Protein AF-A0A957VPH2-F1 (afdb_monomer_lite)

Secondary structure (DSSP, 8-state):
-GGGGTTS-GGGHHHHHHHHHHHHHHHHHHHHHHHHHHHHH--TTHHHHHHHHHHHHHHHHHHHHHTT-------------S-HHHHHHHHTT-HHHHHHHHHHHHHHHHHHHHHHHHHHHHHHTS---HHHHHHHHHHHHHHHHHHHHHHHHHHHHH-HHHHHHHHHHHHHHHHHHHHTSPSSSTTHHHHHHHHHHHH-

Foldseek 3Di:
DVFVPVPDDPLCPLVVQLVVLLVVLVVVLVLLVVLCVLVVPDDPCVSVVVSVVVVVVVVVVVVVVVVPDPTDPPPPDPPPVDDPVVVVVVLVVDPVSVVVVVVVVVLCVVCVVCVVCVLVCCCPWQVDDNVLSSVLLVLLSQLSNVVSVVRSVCCSPVNNVVSVVVLSVLSVCLVVQLVPQHHPDPRNSVSSSPSSSSND

pLDDT: mean 81.7, std 8.68, range [50.5, 93.12]

Radius of gyration: 21.11 Å; chains: 1; bounding box: 54×36×58 Å

Structure (mmCIF, N/CA/C/O backbone):
data_AF-A0A957VPH2-F1
#
_entry.id   AF-A0A957VPH2-F1
#
loop_
_atom_site.group_PDB
_atom_site.id
_atom_site.type_symbol
_atom_site.label_atom_id
_atom_site.label_alt_id
_atom_site.label_comp_id
_atom_site.label_asym_id
_atom_site.label_entity_id
_atom_site.label_seq_id
_atom_site.pdbx_PDB_ins_code
_atom_site.Cartn_x
_atom_site.Cartn_y
_atom_site.Cartn_z
_atom_site.occupancy
_atom_site.B_iso_or_equiv
_atom_site.auth_seq_id
_atom_site.auth_comp_id
_atom_site.auth_asym_id
_atom_site.auth_atom_id
_atom_site.pdbx_PDB_model_num
ATOM 1 N N . MET A 1 1 ? 6.254 -6.040 -14.390 1.00 51.38 1 MET A N 1
ATOM 2 C CA . MET A 1 1 ? 6.297 -7.021 -15.497 1.00 51.38 1 MET A CA 1
ATOM 3 C C . MET A 1 1 ? 7.333 -6.585 -16.519 1.00 51.38 1 MET A C 1
ATOM 5 O O . MET A 1 1 ? 7.296 -5.419 -16.894 1.00 51.38 1 MET A O 1
ATOM 9 N N . PRO A 1 2 ? 8.253 -7.466 -16.934 1.00 59.91 2 PRO A N 1
ATOM 10 C CA . PRO A 1 2 ? 9.357 -7.117 -17.831 1.00 59.91 2 PRO A CA 1
ATOM 11 C C . PRO A 1 2 ? 8.900 -6.705 -19.242 1.00 59.91 2 PRO A C 1
ATOM 13 O O . PRO A 1 2 ? 9.443 -5.750 -19.783 1.00 59.91 2 PRO A O 1
ATOM 16 N N . TRP A 1 3 ? 7.831 -7.297 -19.784 1.00 66.81 3 TRP A N 1
ATOM 17 C CA . TRP A 1 3 ? 7.282 -6.923 -21.100 1.00 66.81 3 TRP A CA 1
ATOM 18 C C . TRP A 1 3 ? 6.621 -5.535 -21.139 1.00 66.81 3 TRP A C 1
ATOM 20 O O . TRP A 1 3 ? 6.483 -4.955 -22.209 1.00 66.81 3 TRP A O 1
ATOM 30 N N . ARG A 1 4 ? 6.277 -4.936 -19.980 1.00 67.00 4 ARG A N 1
ATOM 31 C CA . ARG A 1 4 ? 5.794 -3.535 -19.913 1.00 67.00 4 ARG A CA 1
ATOM 32 C C . ARG A 1 4 ? 6.795 -2.550 -20.516 1.00 67.00 4 ARG A C 1
ATOM 34 O O . ARG A 1 4 ? 6.426 -1.456 -20.925 1.00 67.00 4 ARG A O 1
ATOM 41 N N . GLN A 1 5 ? 8.067 -2.934 -20.559 1.00 66.56 5 GLN A N 1
ATOM 42 C CA . GLN A 1 5 ? 9.139 -2.123 -21.111 1.00 66.56 5 GLN A CA 1
ATOM 43 C C . GLN A 1 5 ? 9.095 -2.005 -22.638 1.00 66.56 5 GLN A C 1
ATOM 45 O O . GLN A 1 5 ? 9.697 -1.074 -23.167 1.00 66.56 5 GLN A O 1
ATOM 50 N N . GLU A 1 6 ? 8.394 -2.911 -23.326 1.00 70.00 6 GLU A N 1
ATOM 51 C CA . GLU A 1 6 ? 8.329 -2.962 -24.792 1.00 70.00 6 GLU A CA 1
ATOM 52 C C . GLU A 1 6 ? 7.404 -1.891 -25.380 1.00 70.00 6 GLU A C 1
ATOM 54 O O . GLU A 1 6 ? 7.644 -1.429 -26.490 1.00 70.00 6 GLU A O 1
ATOM 59 N N . TYR A 1 7 ? 6.386 -1.459 -24.629 1.00 70.88 7 TYR A N 1
ATOM 60 C CA . TYR A 1 7 ? 5.374 -0.505 -25.099 1.00 70.88 7 TYR A CA 1
ATOM 61 C C . TYR A 1 7 ? 5.263 0.771 -24.252 1.00 70.88 7 TYR A C 1
ATOM 63 O O . TYR A 1 7 ? 4.561 1.699 -24.647 1.00 70.88 7 TYR A O 1
ATOM 71 N N . ILE A 1 8 ? 5.954 0.860 -23.105 1.00 71.94 8 ILE A N 1
ATOM 72 C CA . ILE A 1 8 ? 5.963 2.061 -22.253 1.00 71.94 8 ILE A CA 1
ATOM 73 C C . ILE A 1 8 ? 7.315 2.789 -22.374 1.00 71.94 8 ILE A C 1
ATOM 75 O O . ILE A 1 8 ? 8.331 2.286 -21.867 1.00 71.94 8 ILE A O 1
ATOM 79 N N . PRO A 1 9 ? 7.336 3.995 -22.977 1.00 74.44 9 PRO A N 1
ATOM 80 C CA . PRO A 1 9 ? 8.526 4.835 -23.084 1.00 74.44 9 PRO A CA 1
ATOM 81 C C . PRO A 1 9 ? 9.183 5.121 -21.726 1.00 74.44 9 PRO A C 1
ATOM 83 O O . PRO A 1 9 ? 8.497 5.392 -20.739 1.00 74.44 9 PRO A O 1
ATOM 86 N N . ASN A 1 10 ? 10.522 5.101 -21.677 1.00 71.62 10 ASN A N 1
ATOM 87 C CA . ASN A 1 10 ? 11.310 5.270 -20.442 1.00 71.62 10 ASN A CA 1
ATOM 88 C C . ASN A 1 10 ? 10.965 6.546 -19.656 1.00 71.62 10 ASN A C 1
ATOM 90 O O . ASN A 1 10 ? 10.977 6.527 -18.430 1.00 71.62 10 ASN A O 1
ATOM 94 N N . ASN A 1 11 ? 10.627 7.628 -20.356 1.00 74.19 11 ASN A N 1
ATOM 95 C CA . ASN A 1 11 ? 10.337 8.950 -19.796 1.00 74.19 11 ASN A CA 1
ATOM 96 C C . ASN A 1 11 ? 8.956 9.078 -19.125 1.00 74.19 11 ASN A C 1
ATOM 98 O O . ASN A 1 11 ? 8.692 10.100 -18.497 1.00 74.19 11 ASN A O 1
ATOM 102 N N . ILE A 1 12 ? 8.066 8.090 -19.272 1.00 76.69 12 ILE A N 1
ATOM 103 C CA . ILE A 1 12 ? 6.732 8.106 -18.647 1.00 76.69 12 ILE A CA 1
ATOM 104 C C . ILE A 1 12 ? 6.485 6.905 -17.732 1.00 76.69 12 ILE A C 1
ATOM 106 O O . ILE A 1 12 ? 5.363 6.719 -17.260 1.00 76.69 12 ILE A O 1
ATOM 110 N N . ARG A 1 13 ? 7.506 6.076 -17.473 1.00 74.00 13 ARG A N 1
ATOM 111 C CA . ARG A 1 13 ? 7.362 4.865 -16.649 1.00 74.00 13 ARG A CA 1
ATOM 112 C C . ARG A 1 13 ? 6.936 5.186 -15.218 1.00 74.00 13 ARG A C 1
ATOM 114 O O . ARG A 1 13 ? 6.085 4.467 -14.699 1.00 74.00 13 ARG A O 1
ATOM 121 N N . GLY A 1 14 ? 7.452 6.260 -14.612 1.00 71.38 14 GLY A N 1
ATOM 122 C CA . GLY A 1 14 ? 7.025 6.700 -13.282 1.00 71.38 14 GLY A CA 1
ATOM 123 C C . GLY A 1 14 ? 5.564 7.139 -13.275 1.00 71.38 14 GLY A C 1
ATOM 124 O O . GLY A 1 14 ? 4.778 6.599 -12.499 1.00 71.38 14 GLY A O 1
ATOM 125 N N . LYS A 1 15 ? 5.147 8.012 -14.206 1.00 76.50 15 LYS A N 1
ATOM 126 C CA . LYS A 1 15 ? 3.725 8.402 -14.356 1.00 76.50 15 LYS A CA 1
ATOM 127 C C . LYS A 1 15 ? 2.798 7.220 -14.614 1.00 76.50 15 LYS A C 1
ATOM 129 O O . LYS A 1 15 ? 1.712 7.171 -14.044 1.00 76.50 15 LYS A O 1
ATOM 134 N N . TYR A 1 16 ? 3.189 6.288 -15.482 1.00 79.75 16 TYR A N 1
ATOM 135 C CA . TYR A 1 16 ? 2.389 5.096 -15.756 1.00 79.75 16 TYR A CA 1
ATOM 136 C C . TYR A 1 16 ? 2.264 4.237 -14.499 1.00 79.75 16 TYR A C 1
ATOM 138 O O . TYR A 1 16 ? 1.156 3.861 -14.138 1.00 79.75 16 TYR A O 1
ATOM 146 N N . SER A 1 17 ? 3.376 3.976 -13.805 1.00 75.44 17 SER A N 1
ATOM 147 C CA . SER A 1 17 ? 3.362 3.211 -12.557 1.00 75.44 17 SER A CA 1
ATOM 148 C C . SER A 1 17 ? 2.520 3.895 -11.481 1.00 75.44 17 SER A C 1
ATOM 150 O O . SER A 1 17 ? 1.825 3.209 -10.747 1.00 75.44 17 SER A O 1
ATOM 152 N N . ALA A 1 18 ? 2.534 5.228 -11.407 1.00 76.88 18 ALA A N 1
ATOM 153 C CA . ALA A 1 18 ? 1.689 5.983 -10.489 1.00 76.88 18 ALA A CA 1
ATOM 154 C C . ALA A 1 18 ? 0.200 5.850 -10.832 1.00 76.88 18 ALA A C 1
ATOM 156 O O . ALA A 1 18 ? -0.600 5.601 -9.939 1.00 76.88 18 ALA A O 1
ATOM 157 N N . LYS A 1 19 ? -0.182 5.950 -12.114 1.00 80.94 19 LYS A N 1
ATOM 158 C CA . LYS A 1 19 ? -1.573 5.735 -12.555 1.00 80.94 19 LYS A CA 1
ATOM 159 C C . LYS A 1 19 ? -2.046 4.302 -12.296 1.00 80.94 19 LYS A C 1
ATOM 161 O O . LYS A 1 19 ? -3.150 4.117 -11.800 1.00 80.94 19 LYS A O 1
ATOM 166 N N . ASP A 1 20 ? -1.207 3.317 -12.608 1.00 80.50 20 ASP A N 1
ATOM 167 C CA . ASP A 1 20 ? -1.444 1.887 -12.358 1.00 80.50 20 ASP A CA 1
ATOM 168 C C . ASP A 1 20 ? -1.687 1.634 -10.861 1.00 80.50 20 ASP A C 1
ATOM 170 O O . ASP A 1 20 ? -2.706 1.056 -10.475 1.00 80.50 20 ASP A O 1
ATOM 174 N N . SER A 1 21 ? -0.813 2.173 -10.002 1.00 76.25 21 SER A N 1
ATOM 175 C CA . SER A 1 21 ? -0.989 2.133 -8.548 1.00 76.25 21 SER A CA 1
ATOM 176 C C . SER A 1 21 ? -2.267 2.842 -8.103 1.00 76.25 21 SER A C 1
ATOM 178 O O . SER A 1 21 ? -3.017 2.275 -7.323 1.00 76.25 21 SER A O 1
ATOM 180 N N . MET A 1 22 ? -2.567 4.034 -8.624 1.00 80.12 22 MET A N 1
ATOM 181 C CA . MET A 1 22 ? -3.755 4.808 -8.248 1.00 80.12 22 MET A CA 1
ATOM 182 C C . MET A 1 22 ? -5.053 4.054 -8.568 1.00 80.12 22 MET A C 1
ATOM 184 O O . MET A 1 22 ? -5.934 3.955 -7.717 1.00 80.12 22 MET A O 1
ATOM 188 N N . ILE A 1 23 ? -5.156 3.470 -9.767 1.00 84.00 23 ILE A N 1
ATOM 189 C CA . ILE A 1 23 ? -6.304 2.647 -10.174 1.00 84.00 23 ILE A CA 1
ATOM 190 C C . ILE A 1 23 ? -6.421 1.420 -9.266 1.00 84.00 23 ILE A C 1
ATOM 192 O O . ILE A 1 23 ? -7.512 1.120 -8.783 1.00 84.00 23 ILE A O 1
ATOM 196 N N . THR A 1 24 ? -5.302 0.745 -8.991 1.00 82.94 24 THR A N 1
ATOM 197 C CA . THR A 1 24 ? -5.267 -0.432 -8.111 1.00 82.94 24 THR A CA 1
ATOM 198 C C . THR A 1 24 ? -5.700 -0.082 -6.687 1.00 82.94 24 THR A C 1
ATOM 200 O O . THR A 1 24 ? -6.484 -0.813 -6.090 1.00 82.94 24 THR A O 1
ATOM 203 N N . THR A 1 25 ? -5.253 1.057 -6.155 1.00 77.94 25 THR A N 1
ATOM 204 C CA . THR A 1 25 ? -5.635 1.551 -4.828 1.00 77.94 25 THR A CA 1
ATOM 205 C C . THR A 1 25 ? -7.120 1.896 -4.763 1.00 77.94 25 THR A C 1
ATOM 207 O O . THR A 1 25 ? -7.784 1.494 -3.812 1.00 77.94 25 THR A O 1
ATOM 210 N N . ILE A 1 26 ? -7.672 2.589 -5.767 1.00 82.94 26 ILE A N 1
ATOM 211 C CA . ILE A 1 26 ? -9.108 2.922 -5.821 1.00 82.94 26 ILE A CA 1
ATOM 212 C C . ILE A 1 26 ? -9.953 1.648 -5.912 1.00 82.94 26 ILE A C 1
ATOM 214 O O . ILE A 1 26 ? -10.926 1.494 -5.173 1.00 82.94 26 ILE A O 1
ATOM 218 N N . ALA A 1 27 ? -9.568 0.714 -6.784 1.00 85.25 27 ALA A N 1
ATOM 219 C CA . ALA A 1 27 ? -10.240 -0.573 -6.911 1.00 85.25 27 ALA A CA 1
ATOM 220 C C . ALA A 1 27 ? -10.167 -1.373 -5.601 1.00 85.25 27 ALA A C 1
ATOM 222 O O . ALA A 1 27 ? -11.177 -1.912 -5.153 1.00 85.25 27 ALA A O 1
ATOM 223 N N . GLY A 1 28 ? -8.999 -1.394 -4.952 1.00 81.94 28 GLY A N 1
ATOM 224 C CA . GLY A 1 28 ? -8.794 -2.017 -3.646 1.00 81.94 28 GLY A CA 1
ATOM 225 C C . GLY A 1 28 ? -9.665 -1.389 -2.559 1.00 81.94 28 GLY A C 1
ATOM 226 O O . GLY A 1 28 ? -10.319 -2.109 -1.813 1.00 81.94 28 GLY A O 1
ATOM 227 N N . PHE A 1 29 ? -9.752 -0.060 -2.513 1.00 80.31 29 PHE A N 1
ATOM 228 C CA . PHE A 1 29 ? -10.625 0.663 -1.587 1.00 80.31 29 PHE A CA 1
ATOM 229 C C . PHE A 1 29 ? -12.095 0.277 -1.776 1.00 80.31 29 PHE A C 1
ATOM 231 O O . PHE A 1 29 ? -12.767 -0.090 -0.812 1.00 80.31 29 PHE A O 1
ATOM 238 N N . GLY A 1 30 ? -12.576 0.274 -3.023 1.00 83.25 30 GLY A N 1
ATOM 239 C CA . GLY A 1 30 ? -13.928 -0.179 -3.350 1.00 83.25 30 GLY A CA 1
ATOM 240 C C . GLY A 1 30 ? -14.168 -1.636 -2.946 1.00 83.25 30 GLY A C 1
ATOM 241 O O . GLY A 1 30 ? -15.202 -1.950 -2.358 1.00 83.25 30 GLY A O 1
ATOM 242 N N . ALA A 1 31 ? -13.195 -2.517 -3.188 1.00 84.94 31 ALA A N 1
ATOM 243 C CA . ALA A 1 31 ? -13.281 -3.927 -2.823 1.00 84.94 31 ALA A CA 1
ATOM 244 C C . ALA A 1 31 ? -13.361 -4.139 -1.303 1.00 84.94 31 ALA A C 1
ATOM 246 O O . ALA A 1 31 ? -14.184 -4.933 -0.850 1.00 84.94 31 ALA A O 1
ATOM 247 N N . VAL A 1 32 ? -12.562 -3.418 -0.508 1.00 80.69 32 VAL A N 1
ATOM 248 C CA . VAL A 1 32 ? -12.607 -3.511 0.963 1.00 80.69 32 VAL A CA 1
ATOM 249 C C . VAL A 1 32 ? -13.906 -2.914 1.514 1.00 80.69 32 VAL A C 1
ATOM 251 O O . VAL A 1 32 ? -14.502 -3.462 2.437 1.00 80.69 32 VAL A O 1
ATOM 254 N N . MET A 1 33 ? -14.400 -1.818 0.936 1.00 81.88 33 MET A N 1
ATOM 255 C CA . MET A 1 33 ? -15.683 -1.243 1.345 1.00 81.88 33 MET A CA 1
ATOM 256 C C . MET A 1 33 ? -16.843 -2.213 1.071 1.00 81.88 33 MET A C 1
ATOM 258 O O . MET A 1 33 ? -17.684 -2.442 1.942 1.00 81.88 33 MET A O 1
ATOM 262 N N . LEU A 1 34 ? -16.859 -2.833 -0.112 1.00 83.19 34 LEU A N 1
ATOM 263 C CA . LEU A 1 34 ? -17.837 -3.860 -0.467 1.00 83.19 34 LEU A CA 1
ATOM 264 C C . LEU A 1 34 ? -17.719 -5.092 0.433 1.00 83.19 34 LEU A C 1
ATOM 266 O O . LEU A 1 34 ? -18.742 -5.598 0.891 1.00 83.19 34 LEU A O 1
ATOM 270 N N . SER A 1 35 ? -16.501 -5.553 0.733 1.00 80.38 35 SER A N 1
ATOM 271 C CA . SER A 1 35 ? -16.305 -6.705 1.616 1.00 80.38 35 SER A CA 1
ATOM 272 C C . SER A 1 35 ? -16.828 -6.436 3.024 1.00 80.38 35 SER A C 1
ATOM 274 O O . SER A 1 35 ? -17.508 -7.295 3.581 1.00 80.38 35 SER A O 1
ATOM 276 N N . GLY A 1 36 ? -16.624 -5.227 3.555 1.00 78.38 36 GLY A N 1
ATOM 277 C CA . GLY A 1 36 ? -17.185 -4.804 4.838 1.00 78.38 36 GLY A CA 1
ATOM 278 C C . GLY A 1 36 ? -18.716 -4.862 4.869 1.00 78.38 36 GLY A C 1
ATOM 279 O O . GLY A 1 36 ? -19.291 -5.401 5.813 1.00 78.38 36 GLY A O 1
ATOM 280 N N . VAL A 1 37 ? -19.392 -4.377 3.821 1.00 81.44 37 VAL A N 1
ATOM 281 C CA . VAL A 1 37 ? -20.866 -4.420 3.726 1.00 81.44 37 VAL A CA 1
ATOM 282 C C . VAL A 1 37 ? -21.384 -5.852 3.577 1.00 81.44 37 VAL A C 1
ATOM 284 O O . VAL A 1 37 ? -22.379 -6.214 4.207 1.00 81.44 37 VAL A O 1
ATOM 287 N N . VAL A 1 38 ? -20.725 -6.671 2.753 1.00 81.94 38 VAL A N 1
ATOM 288 C CA . VAL A 1 38 ? -21.114 -8.068 2.508 1.00 81.94 38 VAL A CA 1
ATOM 289 C C . VAL A 1 38 ? -20.939 -8.909 3.770 1.00 81.94 38 VAL A C 1
ATOM 291 O O . VAL A 1 38 ? -21.862 -9.626 4.149 1.00 81.94 38 VAL A O 1
ATOM 294 N N . ILE A 1 39 ? -19.802 -8.784 4.458 1.00 82.75 39 ILE A N 1
ATOM 295 C CA . ILE A 1 39 ? -19.540 -9.494 5.718 1.00 82.75 39 ILE A CA 1
ATOM 296 C C . ILE A 1 39 ? -20.486 -9.002 6.815 1.00 82.75 39 ILE A C 1
ATOM 298 O O . ILE A 1 39 ? -21.039 -9.819 7.540 1.00 82.75 39 ILE A O 1
ATOM 302 N N . GLY A 1 40 ? -20.739 -7.693 6.905 1.00 77.38 40 GLY A N 1
ATOM 303 C CA . GLY A 1 40 ? -21.627 -7.126 7.923 1.00 77.38 40 GLY A CA 1
ATOM 304 C C . GLY A 1 40 ? -23.095 -7.554 7.801 1.00 77.38 40 GLY A C 1
ATOM 305 O O . GLY A 1 40 ? -23.826 -7.505 8.786 1.00 77.38 40 GLY A O 1
ATOM 306 N N . ARG A 1 41 ? -23.542 -7.978 6.611 1.00 79.19 41 ARG A N 1
ATOM 307 C CA . ARG A 1 41 ? -24.910 -8.477 6.370 1.00 79.19 41 ARG A CA 1
ATOM 308 C C . ARG A 1 41 ? -25.014 -10.001 6.349 1.00 79.19 41 ARG A C 1
ATOM 310 O O . ARG A 1 41 ? -26.125 -10.525 6.401 1.00 79.19 41 ARG A O 1
ATOM 317 N N . ALA A 1 42 ? -23.896 -10.710 6.232 1.00 76.94 42 ALA A N 1
ATOM 318 C CA . ALA A 1 42 ? -23.877 -12.160 6.121 1.00 76.94 42 ALA A CA 1
ATOM 319 C C . ALA A 1 42 ? -23.706 -12.822 7.492 1.00 76.94 42 ALA A C 1
ATOM 321 O O . ALA A 1 42 ? -22.860 -12.430 8.290 1.00 76.94 42 ALA A O 1
ATOM 322 N N . VAL A 1 43 ? -24.478 -13.878 7.748 1.00 70.12 43 VAL A N 1
ATOM 323 C CA . VAL A 1 43 ? -24.315 -14.711 8.944 1.00 70.12 43 VAL A CA 1
ATOM 324 C C . VAL A 1 43 ? -23.435 -15.911 8.593 1.00 70.12 43 VAL A C 1
ATOM 326 O O . VAL A 1 43 ? -23.766 -16.694 7.702 1.00 70.12 43 VAL A O 1
ATOM 329 N N . GLY A 1 44 ? -22.310 -16.064 9.293 1.00 76.19 44 GLY A N 1
ATOM 330 C CA . GLY A 1 44 ? -21.405 -17.208 9.142 1.00 76.19 44 GLY A CA 1
ATOM 331 C C . GLY A 1 44 ? -20.530 -17.175 7.880 1.00 76.19 44 GLY A C 1
ATOM 332 O O . GLY A 1 44 ? -20.166 -16.119 7.365 1.00 76.19 44 GLY A O 1
ATOM 333 N N . ILE A 1 45 ? -20.148 -18.357 7.384 1.00 84.06 45 ILE A N 1
ATOM 334 C CA . ILE A 1 45 ? -19.131 -18.520 6.326 1.00 84.06 45 ILE A CA 1
ATOM 335 C C . ILE A 1 45 ? -19.581 -18.036 4.937 1.00 84.06 45 ILE A C 1
ATOM 337 O O . ILE A 1 45 ? -18.750 -17.755 4.073 1.00 84.06 45 ILE A O 1
ATOM 341 N N . THR A 1 46 ? -20.889 -17.902 4.715 1.00 83.88 46 THR A N 1
ATOM 342 C CA . THR A 1 46 ? -21.483 -17.584 3.408 1.00 83.88 46 THR A CA 1
ATOM 343 C C . THR A 1 46 ? -21.006 -16.239 2.857 1.00 83.88 46 THR A C 1
ATOM 345 O O . THR A 1 46 ? -20.762 -16.120 1.656 1.00 83.88 46 THR A O 1
ATOM 348 N N . GLY A 1 47 ? -20.791 -15.244 3.728 1.00 81.75 47 GLY A N 1
ATOM 349 C CA . GLY A 1 47 ? -20.237 -13.943 3.338 1.00 81.75 47 GLY A CA 1
ATOM 350 C C . GLY A 1 47 ? -18.840 -14.078 2.734 1.00 81.75 47 GLY A C 1
ATOM 351 O O . GLY A 1 47 ? -18.592 -13.609 1.626 1.00 81.75 47 GLY A O 1
ATOM 352 N N . TYR A 1 48 ? -17.955 -14.818 3.402 1.00 81.06 48 TYR A N 1
ATOM 353 C CA . TYR A 1 48 ? -16.606 -15.092 2.902 1.00 81.06 48 TYR A CA 1
ATOM 354 C C . TYR A 1 48 ? -16.627 -15.871 1.583 1.00 81.06 48 TYR A C 1
ATOM 356 O O . TYR A 1 48 ? -15.923 -15.510 0.644 1.00 81.06 48 TYR A O 1
ATOM 364 N N . LEU A 1 49 ? -17.477 -16.896 1.480 1.00 89.06 49 LEU A N 1
ATOM 365 C CA . LEU A 1 49 ? -17.600 -17.731 0.281 1.00 89.06 49 LEU A CA 1
ATOM 366 C C . LEU A 1 49 ? -18.059 -16.911 -0.936 1.00 89.06 49 LEU A C 1
ATOM 368 O O . LEU A 1 49 ? -17.501 -17.046 -2.025 1.00 89.06 49 LEU A O 1
ATOM 372 N N . SER A 1 50 ? -19.008 -15.992 -0.737 1.00 85.69 50 SER A N 1
ATOM 373 C CA . SER A 1 50 ? -19.458 -15.071 -1.786 1.00 85.69 50 SER A CA 1
ATOM 374 C C . SER A 1 50 ? -18.353 -14.112 -2.246 1.00 85.69 50 SER A C 1
ATOM 376 O O . SER A 1 50 ? -18.175 -13.918 -3.447 1.00 85.69 50 SER A O 1
ATOM 378 N N . LEU A 1 51 ? -17.542 -13.585 -1.321 1.00 87.06 51 LEU A N 1
ATOM 379 C CA . LEU A 1 51 ? -16.398 -12.734 -1.657 1.00 87.06 51 LEU A CA 1
ATOM 380 C C . LEU A 1 51 ? -15.333 -13.488 -2.455 1.00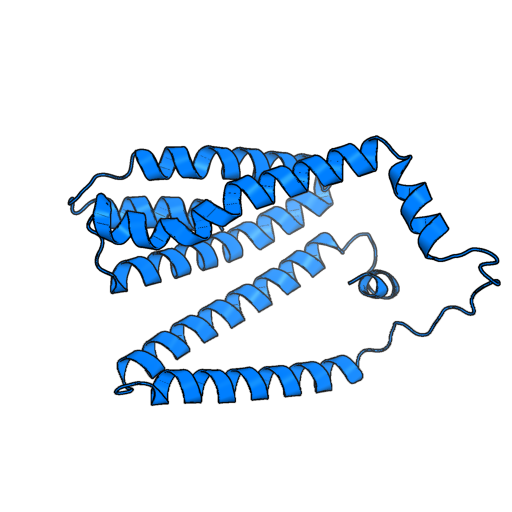 87.06 51 LEU A C 1
ATOM 382 O O . LEU A 1 51 ? -14.802 -12.939 -3.420 1.00 87.06 51 LEU A O 1
ATOM 386 N N . PHE A 1 52 ? -15.058 -14.748 -2.109 1.00 88.19 52 PHE A N 1
ATOM 387 C CA . PHE A 1 52 ? -14.142 -15.591 -2.879 1.00 88.19 52 PHE A CA 1
ATOM 388 C C . PHE A 1 52 ? -14.656 -15.867 -4.295 1.00 88.19 52 PHE A C 1
ATOM 390 O O . PHE A 1 52 ? -13.877 -15.779 -5.242 1.00 88.19 52 PHE A O 1
ATOM 397 N N . LEU A 1 53 ? -15.953 -16.144 -4.468 1.00 91.31 53 LEU A N 1
ATOM 398 C CA . LEU A 1 53 ? -16.547 -16.358 -5.793 1.00 91.31 53 LEU A CA 1
ATOM 399 C C . LEU A 1 53 ? -16.500 -15.094 -6.661 1.00 91.31 53 LEU A C 1
ATOM 401 O O . LEU A 1 53 ? -16.122 -15.161 -7.834 1.00 91.31 53 LEU A O 1
ATOM 405 N N . ILE A 1 54 ? -16.839 -13.938 -6.085 1.00 89.31 54 ILE A N 1
ATOM 406 C CA . ILE A 1 54 ? -16.772 -12.647 -6.779 1.00 89.31 54 ILE A CA 1
ATOM 407 C C . ILE A 1 54 ? -15.319 -12.345 -7.159 1.00 89.31 54 ILE A C 1
ATOM 409 O O . ILE A 1 54 ? -15.031 -12.087 -8.326 1.00 89.31 54 ILE A O 1
ATOM 413 N N . GLY A 1 55 ? -14.391 -12.445 -6.203 1.00 88.56 55 GLY A N 1
ATOM 414 C CA . GLY A 1 55 ? -12.966 -12.212 -6.433 1.00 88.56 55 GLY A CA 1
ATOM 415 C C . GLY A 1 55 ? -12.380 -13.139 -7.499 1.00 88.56 55 GLY A C 1
ATOM 416 O O . GLY A 1 55 ? -11.679 -12.674 -8.396 1.00 88.56 55 GLY A O 1
ATOM 417 N N . GLY A 1 56 ? -12.723 -14.429 -7.463 1.00 91.56 56 GLY A N 1
ATOM 418 C CA . GLY A 1 56 ? -12.315 -15.404 -8.475 1.00 91.56 56 GLY A CA 1
ATOM 419 C C . GLY A 1 56 ? -12.842 -15.061 -9.869 1.00 91.56 56 GLY A C 1
ATOM 420 O O . GLY A 1 56 ? -12.088 -15.101 -10.839 1.00 91.56 56 GLY A O 1
ATOM 421 N N . SER A 1 57 ? -14.103 -14.635 -9.968 1.00 92.31 57 SER A N 1
ATOM 422 C CA . SER A 1 57 ? -14.714 -14.213 -11.236 1.00 92.31 57 SER A CA 1
ATOM 423 C C . SER A 1 57 ? -14.021 -12.979 -11.823 1.00 92.31 57 SER A C 1
ATOM 425 O O . SER A 1 57 ? -13.682 -12.962 -13.006 1.00 92.31 57 SER A O 1
ATOM 427 N N . PHE A 1 58 ? -13.735 -11.969 -10.995 1.00 91.44 58 PHE A N 1
ATOM 428 C CA . PHE A 1 58 ? -12.953 -10.798 -11.409 1.00 91.44 58 PHE A CA 1
ATOM 429 C C . PHE A 1 58 ? -11.520 -11.165 -11.808 1.00 91.44 58 PHE A C 1
ATOM 431 O O . PHE A 1 58 ? -10.997 -10.609 -12.772 1.00 91.44 58 PHE A O 1
ATOM 438 N N . GLY A 1 59 ? -10.900 -12.125 -11.119 1.00 88.62 59 GLY A N 1
ATOM 439 C CA . GLY A 1 59 ? -9.594 -12.665 -11.490 1.00 88.62 59 GLY A CA 1
ATOM 440 C C . GLY A 1 59 ? -9.598 -13.287 -12.888 1.00 88.62 59 GLY A C 1
ATOM 441 O O . GLY A 1 59 ? -8.738 -12.961 -13.704 1.00 88.62 59 GLY A O 1
ATOM 442 N N . LEU A 1 60 ? -10.599 -14.117 -13.199 1.00 93.12 60 LEU A N 1
ATOM 443 C CA . LEU A 1 60 ? -10.765 -14.730 -14.523 1.00 93.12 60 LEU A CA 1
ATOM 444 C C . LEU A 1 60 ? -11.027 -13.688 -15.617 1.00 93.12 60 LEU A C 1
ATOM 446 O O . LEU A 1 60 ? -10.416 -13.754 -16.684 1.00 93.12 60 LEU A O 1
ATOM 450 N N . LEU A 1 61 ? -11.874 -12.693 -15.342 1.00 92.31 61 LEU A N 1
ATOM 451 C CA . LEU A 1 61 ? -12.078 -11.558 -16.247 1.00 92.31 61 LEU A CA 1
ATOM 452 C C . LEU A 1 61 ? -10.771 -10.794 -16.488 1.00 92.31 61 LEU A C 1
ATOM 454 O O . LEU A 1 61 ? -10.463 -10.441 -17.624 1.00 92.31 61 LEU A O 1
ATOM 458 N N . GLY A 1 62 ? -9.970 -10.585 -15.442 1.00 87.69 62 GLY A N 1
ATOM 459 C CA . GLY A 1 62 ? -8.652 -9.966 -15.546 1.00 87.69 62 GLY A CA 1
ATOM 460 C C . GLY A 1 62 ? -7.713 -10.740 -16.471 1.00 87.69 62 GLY A C 1
ATOM 461 O O . GLY A 1 62 ? -7.072 -10.132 -17.326 1.00 87.69 62 GLY A O 1
ATOM 462 N N . VAL A 1 63 ? -7.677 -12.073 -16.360 1.00 88.25 63 VAL A N 1
ATOM 463 C CA . VAL A 1 63 ? -6.902 -12.946 -17.264 1.00 88.25 63 VAL A CA 1
ATOM 464 C C . VAL A 1 63 ? -7.370 -12.794 -18.710 1.00 88.25 63 VAL A C 1
ATOM 466 O O . VAL A 1 63 ? -6.538 -12.670 -19.609 1.00 88.25 63 VAL A O 1
ATOM 469 N N . TRP A 1 64 ? -8.684 -12.741 -18.935 1.00 90.75 64 TRP A N 1
ATOM 470 C CA . TRP A 1 64 ? -9.254 -12.536 -20.265 1.00 90.75 64 TRP A CA 1
ATOM 471 C C . TRP A 1 64 ? -8.865 -11.179 -20.865 1.00 90.75 64 TRP A C 1
ATOM 473 O O . TRP A 1 64 ? -8.429 -11.116 -22.010 1.00 90.75 64 TRP A O 1
ATOM 483 N N . PHE A 1 65 ? -8.925 -10.082 -20.108 1.00 87.19 65 PHE A N 1
ATOM 484 C CA . PHE A 1 65 ? -8.432 -8.790 -20.604 1.00 87.19 65 PHE A CA 1
ATOM 485 C C . PHE A 1 65 ? -6.927 -8.824 -20.890 1.00 87.19 65 PHE A C 1
ATOM 487 O O . PHE A 1 65 ? -6.471 -8.266 -21.888 1.00 87.19 65 PHE A O 1
ATOM 494 N N . TYR A 1 66 ? -6.151 -9.507 -20.045 1.00 81.81 66 TYR A N 1
ATOM 495 C CA . TYR A 1 66 ? -4.704 -9.598 -20.208 1.00 81.81 66 TYR A CA 1
ATOM 496 C C . TYR A 1 66 ? -4.296 -10.378 -21.462 1.00 81.81 66 TYR A C 1
ATOM 498 O O . TYR A 1 66 ? -3.290 -10.038 -22.082 1.00 81.81 66 TYR A O 1
ATOM 506 N N . SER A 1 67 ? -5.084 -11.376 -21.880 1.00 83.00 67 SER A N 1
ATOM 507 C CA . SER A 1 67 ? -4.805 -12.153 -23.095 1.00 83.00 67 SER A CA 1
ATOM 508 C C . SER A 1 67 ? -4.917 -11.336 -24.385 1.00 83.00 67 SER A C 1
ATOM 510 O O . SER A 1 67 ? -4.455 -11.788 -25.427 1.00 83.00 67 SER A O 1
ATOM 512 N N . HIS A 1 68 ? -5.518 -10.145 -24.330 1.00 82.88 68 HIS A N 1
ATOM 513 C CA . HIS A 1 68 ? -5.665 -9.245 -25.474 1.00 82.88 68 HIS A CA 1
ATOM 514 C C . HIS A 1 68 ? -4.559 -8.184 -25.557 1.00 82.88 68 HIS A C 1
ATOM 516 O O . HIS A 1 68 ? -4.543 -7.402 -26.507 1.00 82.88 68 HIS A O 1
ATOM 522 N N . ILE A 1 69 ? -3.640 -8.121 -24.584 1.00 78.69 69 ILE A N 1
ATOM 523 C CA . ILE A 1 69 ? -2.551 -7.138 -24.593 1.00 78.69 69 ILE A CA 1
ATOM 524 C C . ILE A 1 69 ? -1.486 -7.574 -25.615 1.00 78.69 69 ILE A C 1
ATOM 526 O O . ILE A 1 69 ? -0.876 -8.630 -25.438 1.00 78.69 69 ILE A O 1
ATOM 530 N N . PRO A 1 70 ? -1.206 -6.769 -26.657 1.00 66.19 70 PRO A N 1
ATOM 531 C CA . PRO A 1 70 ? -0.144 -7.070 -27.607 1.00 66.19 70 PRO A CA 1
ATOM 532 C C . PRO A 1 70 ? 1.229 -6.835 -26.954 1.00 66.19 70 PRO A C 1
ATOM 534 O O . PRO A 1 70 ? 1.545 -5.722 -26.536 1.00 66.19 70 PRO A O 1
ATOM 537 N N . GLY A 1 71 ? 2.054 -7.878 -26.852 1.00 63.03 71 GLY A N 1
ATOM 538 C CA . GLY A 1 71 ? 3.409 -7.797 -26.290 1.00 63.03 71 GLY A CA 1
ATOM 539 C C . GLY A 1 71 ? 3.903 -9.144 -25.760 1.00 63.03 71 GLY A C 1
ATOM 540 O O . GLY A 1 71 ? 3.108 -10.050 -25.530 1.00 63.03 71 GLY A O 1
ATOM 541 N N . GLY A 1 72 ? 5.218 -9.306 -25.588 1.00 60.41 72 GLY A N 1
ATOM 542 C CA . GLY A 1 72 ? 5.802 -10.581 -25.149 1.00 60.41 72 GLY A CA 1
ATOM 543 C C . GLY A 1 72 ? 5.967 -11.625 -26.258 1.00 60.41 72 GLY A C 1
ATOM 544 O O . GLY A 1 72 ? 6.304 -12.773 -25.963 1.00 60.41 72 GLY A O 1
ATOM 545 N N . ALA A 1 73 ? 5.779 -11.236 -27.527 1.00 61.44 73 ALA A N 1
ATOM 546 C CA . ALA A 1 73 ? 6.268 -12.037 -28.641 1.00 61.44 73 ALA A CA 1
ATOM 547 C C . ALA A 1 73 ? 7.775 -12.239 -28.422 1.00 61.44 73 ALA A C 1
ATOM 549 O O . ALA A 1 73 ? 8.488 -11.242 -28.257 1.00 61.44 73 ALA A O 1
ATOM 550 N N . PRO A 1 74 ? 8.275 -13.486 -28.374 1.00 55.91 74 PRO A N 1
ATOM 551 C CA . PRO A 1 74 ? 9.697 -13.718 -28.227 1.00 55.91 74 PRO A CA 1
ATOM 552 C C . PRO A 1 74 ? 10.390 -12.944 -29.342 1.00 55.91 74 PRO A C 1
ATOM 554 O O . PRO A 1 74 ? 10.191 -13.249 -30.519 1.00 55.91 74 PRO A O 1
ATOM 557 N N . ARG A 1 75 ? 11.195 -11.928 -28.999 1.00 58.03 75 ARG A N 1
ATOM 558 C CA . ARG A 1 75 ? 12.202 -11.459 -29.953 1.00 58.03 75 ARG A CA 1
ATOM 559 C C . ARG A 1 75 ? 12.944 -12.712 -30.374 1.00 58.03 75 ARG A C 1
ATOM 561 O O . ARG A 1 75 ? 13.354 -13.463 -29.486 1.00 58.03 75 ARG A O 1
ATOM 568 N N . ALA A 1 76 ? 13.012 -12.964 -31.684 1.00 55.91 76 ALA A N 1
ATOM 569 C CA . ALA A 1 76 ? 13.724 -14.101 -32.241 1.00 55.91 76 ALA A CA 1
ATOM 570 C C . ALA A 1 76 ? 15.073 -14.157 -31.533 1.00 55.91 76 ALA A C 1
ATOM 572 O O . ALA A 1 76 ? 15.902 -13.261 -31.679 1.00 55.91 76 ALA A O 1
ATOM 573 N N . ARG A 1 77 ? 15.192 -15.117 -30.617 1.00 52.25 77 ARG A N 1
ATOM 574 C CA . ARG A 1 77 ? 16.327 -15.233 -29.722 1.00 52.25 77 ARG A CA 1
ATOM 575 C C . ARG A 1 77 ? 17.491 -15.500 -30.660 1.00 52.25 77 ARG A C 1
ATOM 577 O O . ARG A 1 77 ? 17.556 -16.592 -31.219 1.00 52.25 77 ARG A O 1
ATOM 584 N N . GLU A 1 78 ? 18.382 -14.526 -30.859 1.00 52.38 78 GLU A N 1
ATOM 585 C CA . GLU A 1 78 ? 19.773 -14.872 -31.148 1.00 52.38 78 GLU A CA 1
ATOM 586 C C . GLU A 1 78 ? 20.101 -15.946 -30.123 1.00 52.38 78 GLU A C 1
ATOM 588 O O . GLU A 1 78 ? 19.930 -15.700 -28.925 1.00 52.38 78 GLU A O 1
ATOM 593 N N . LYS A 1 79 ? 20.344 -17.171 -30.604 1.00 50.50 79 LYS A N 1
ATOM 594 C CA . LYS A 1 79 ? 20.549 -18.371 -29.793 1.00 50.50 79 LYS A CA 1
ATOM 595 C C . LYS A 1 79 ? 21.293 -17.976 -28.523 1.00 50.50 79 LYS A C 1
ATOM 597 O O . LYS A 1 79 ? 22.478 -17.678 -28.570 1.00 50.50 79 LYS A O 1
ATOM 602 N N . ALA A 1 80 ? 20.599 -17.932 -27.388 1.00 56.53 80 ALA A N 1
ATOM 603 C CA . ALA A 1 80 ? 21.309 -17.803 -26.134 1.00 56.53 80 ALA A CA 1
ATOM 604 C C . ALA A 1 80 ? 21.932 -19.178 -25.917 1.00 56.53 80 ALA A C 1
ATOM 606 O O . ALA A 1 80 ? 21.258 -20.096 -25.455 1.00 56.53 80 ALA A O 1
ATOM 607 N N . GLU A 1 81 ? 23.188 -19.334 -26.317 1.00 55.78 81 GLU A N 1
ATOM 608 C CA . GLU A 1 81 ? 23.970 -20.569 -26.206 1.00 55.78 81 GLU A CA 1
ATOM 609 C C . GLU A 1 81 ? 24.332 -20.912 -24.743 1.00 55.78 81 GLU A C 1
ATOM 611 O O . GLU A 1 81 ? 25.233 -21.700 -24.482 1.00 55.78 81 GLU A O 1
ATOM 616 N N . GLY A 1 82 ? 23.613 -20.354 -23.761 1.00 62.88 82 GLY A N 1
ATOM 617 C CA . GLY A 1 82 ? 23.870 -20.522 -22.334 1.00 62.88 82 GLY A CA 1
ATOM 618 C C . GLY A 1 82 ? 22.643 -20.971 -21.539 1.00 62.88 82 GLY A C 1
ATOM 619 O O . GLY A 1 82 ? 21.501 -20.606 -21.832 1.00 62.88 82 GLY A O 1
ATOM 620 N N . SER A 1 83 ? 22.902 -21.746 -20.483 1.00 77.25 83 SER A N 1
ATOM 621 C CA . SER A 1 83 ? 21.903 -22.128 -19.481 1.00 77.25 83 SER A CA 1
ATOM 622 C C . SER A 1 83 ? 21.333 -20.884 -18.790 1.00 77.25 83 SER A C 1
ATOM 624 O O . SER A 1 83 ? 22.083 -20.046 -18.290 1.00 77.25 83 SER A O 1
ATOM 626 N N . ILE A 1 84 ? 20.003 -20.778 -18.707 1.00 76.12 84 ILE A N 1
ATOM 627 C CA . ILE A 1 84 ? 19.298 -19.696 -17.987 1.00 76.12 84 ILE A CA 1
ATOM 628 C C . ILE A 1 84 ? 19.795 -19.595 -16.534 1.00 76.12 84 ILE A C 1
ATOM 630 O O . ILE A 1 84 ? 19.963 -18.498 -16.003 1.00 76.12 84 ILE A O 1
ATOM 634 N N . TRP A 1 85 ? 20.105 -20.740 -15.923 1.00 78.88 85 TRP A N 1
ATOM 635 C CA . TRP A 1 85 ? 20.664 -20.825 -14.576 1.00 78.88 85 TRP A CA 1
ATOM 636 C C . TRP A 1 85 ? 22.047 -20.183 -14.464 1.00 78.88 85 TRP A C 1
ATOM 638 O O . TRP A 1 85 ? 22.324 -19.515 -13.471 1.00 78.88 85 TRP A O 1
ATOM 648 N N . ALA A 1 86 ? 22.894 -20.329 -15.487 1.00 81.00 86 ALA A N 1
ATOM 649 C CA . ALA A 1 86 ? 24.219 -19.713 -15.505 1.00 81.00 86 ALA A CA 1
ATOM 650 C C . ALA A 1 86 ? 24.118 -18.178 -15.537 1.00 81.00 86 ALA A C 1
ATOM 652 O O . ALA A 1 86 ? 24.803 -17.512 -14.769 1.00 81.00 86 ALA A O 1
ATOM 653 N N . GLY A 1 87 ? 23.185 -17.620 -16.317 1.00 80.19 87 GLY A N 1
ATOM 654 C CA . GLY A 1 87 ? 22.930 -16.172 -16.336 1.00 80.19 87 GLY A CA 1
ATOM 655 C C . GLY A 1 87 ? 22.390 -15.620 -15.007 1.00 80.19 87 GLY A C 1
ATOM 656 O O . GLY A 1 87 ? 22.744 -14.513 -14.591 1.00 80.19 87 GLY A O 1
ATOM 657 N N . MET A 1 88 ? 21.571 -16.401 -14.292 1.00 82.81 88 MET A N 1
ATOM 658 C CA . MET A 1 88 ? 21.129 -16.050 -12.935 1.00 82.81 88 MET A CA 1
ATOM 659 C C . MET A 1 88 ? 22.290 -16.073 -11.931 1.00 82.81 88 MET A C 1
ATOM 661 O O . MET A 1 88 ? 22.432 -15.141 -11.141 1.00 82.81 88 MET A O 1
ATOM 665 N N . LEU A 1 89 ? 23.144 -17.100 -11.986 1.00 85.31 89 LEU A N 1
ATOM 666 C CA . LEU A 1 89 ? 24.349 -17.208 -11.155 1.00 85.31 89 LEU A CA 1
ATOM 667 C C . LEU A 1 89 ? 25.351 -16.083 -11.446 1.00 85.31 89 LEU A C 1
ATOM 669 O O . LEU A 1 89 ? 25.958 -15.550 -10.519 1.00 85.31 89 LEU A O 1
ATOM 673 N N . ASP A 1 90 ? 25.487 -15.663 -12.704 1.00 85.00 90 ASP A N 1
ATOM 674 C CA . ASP A 1 90 ? 26.335 -14.530 -13.081 1.00 85.00 90 ASP A CA 1
ATOM 675 C C . ASP A 1 90 ? 25.826 -13.204 -12.510 1.00 85.00 90 ASP A C 1
ATOM 677 O O . ASP A 1 90 ? 26.630 -12.365 -12.101 1.00 85.00 90 ASP A O 1
ATOM 681 N N . SER A 1 91 ? 24.508 -13.037 -12.375 1.00 85.31 91 SER A N 1
ATOM 682 C CA . SER A 1 91 ? 23.919 -11.846 -11.745 1.00 85.31 91 SER A CA 1
ATOM 683 C C . SER A 1 91 ? 24.315 -11.712 -10.266 1.00 85.31 91 SER A C 1
ATOM 685 O O . SER A 1 91 ? 24.405 -10.600 -9.749 1.00 85.31 91 SER A O 1
ATOM 687 N N . LEU A 1 92 ? 24.627 -12.822 -9.582 1.00 88.19 92 LEU A N 1
ATOM 688 C CA . LEU A 1 92 ? 25.115 -12.809 -8.195 1.00 88.19 92 LEU A CA 1
ATOM 689 C C . LEU A 1 92 ? 26.554 -12.287 -8.065 1.00 88.19 92 LEU A C 1
ATOM 691 O O . LEU A 1 92 ? 26.998 -12.007 -6.955 1.00 88.19 92 LEU A O 1
ATOM 695 N N . LYS A 1 93 ? 27.301 -12.126 -9.163 1.00 90.44 93 LYS A N 1
ATOM 696 C CA . LYS A 1 93 ? 28.650 -11.536 -9.123 1.00 90.44 93 LYS A CA 1
ATOM 697 C C . LYS A 1 93 ? 28.613 -10.010 -8.983 1.00 90.44 93 LYS A C 1
ATOM 699 O O . LYS A 1 93 ? 29.600 -9.415 -8.546 1.00 90.44 93 LYS A O 1
ATOM 704 N N . ASP A 1 94 ? 27.492 -9.367 -9.314 1.00 93.12 94 ASP A N 1
ATOM 705 C CA . ASP A 1 94 ? 27.335 -7.920 -9.179 1.00 93.12 94 ASP A CA 1
ATOM 706 C C . ASP A 1 94 ? 27.062 -7.526 -7.716 1.00 93.12 94 ASP A C 1
ATOM 708 O O . ASP A 1 94 ? 25.989 -7.747 -7.148 1.00 93.12 94 ASP A O 1
ATOM 712 N N . ARG A 1 95 ? 28.050 -6.869 -7.096 1.00 91.06 95 ARG A N 1
ATOM 713 C CA . ARG A 1 95 ? 27.961 -6.384 -5.711 1.00 91.06 95 ARG A CA 1
ATOM 714 C C . ARG A 1 95 ? 26.864 -5.342 -5.505 1.00 91.06 95 ARG A C 1
ATOM 716 O O . ARG A 1 95 ? 26.302 -5.282 -4.413 1.00 91.06 95 ARG A O 1
ATOM 723 N N . ASN A 1 96 ? 26.573 -4.500 -6.493 1.00 89.00 96 ASN A N 1
ATOM 724 C CA . ASN A 1 96 ? 25.508 -3.506 -6.375 1.00 89.00 96 ASN A CA 1
ATOM 725 C C . ASN A 1 96 ? 24.137 -4.177 -6.421 1.00 89.00 96 ASN A C 1
ATOM 727 O O . ASN A 1 96 ? 23.274 -3.835 -5.612 1.00 89.00 96 ASN A O 1
ATOM 731 N N . PHE A 1 97 ? 23.972 -5.171 -7.295 1.00 88.88 97 PHE A N 1
ATOM 732 C CA . PHE A 1 97 ? 22.767 -5.992 -7.336 1.00 88.88 97 PHE A CA 1
ATOM 733 C C . PHE A 1 97 ? 22.548 -6.738 -6.015 1.00 88.88 97 PHE A C 1
ATOM 735 O O . PHE A 1 97 ? 21.466 -6.653 -5.436 1.00 88.88 97 PHE A O 1
ATOM 742 N N . LEU A 1 98 ? 23.587 -7.382 -5.473 1.00 92.75 98 LEU A N 1
ATOM 743 C CA . LEU A 1 98 ? 23.492 -8.059 -4.179 1.00 92.75 98 LEU A CA 1
ATOM 744 C C . LEU A 1 98 ? 23.148 -7.097 -3.037 1.00 92.75 98 LEU A C 1
ATOM 746 O O . LEU A 1 98 ? 22.273 -7.402 -2.232 1.00 92.75 98 LEU A O 1
ATOM 750 N N . ARG A 1 99 ? 23.783 -5.919 -2.962 1.00 90.69 99 ARG A N 1
ATOM 751 C CA . ARG A 1 99 ? 23.455 -4.898 -1.945 1.00 90.69 99 ARG A CA 1
ATOM 752 C C . ARG A 1 99 ? 21.994 -4.465 -2.023 1.00 90.69 99 ARG A C 1
ATOM 754 O O . ARG A 1 99 ? 21.346 -4.319 -0.991 1.00 90.69 99 ARG A O 1
ATOM 761 N N . PHE A 1 100 ? 21.480 -4.273 -3.23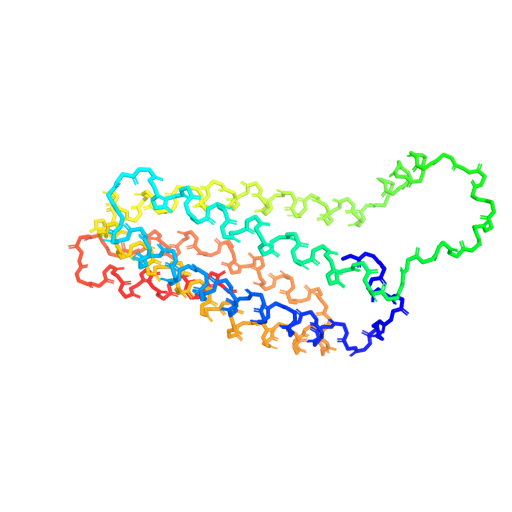4 1.00 87.94 100 PHE A N 1
ATOM 762 C CA . PHE A 1 100 ? 20.075 -3.956 -3.459 1.00 87.94 100 PHE A CA 1
ATOM 763 C C . PHE A 1 100 ? 19.156 -5.098 -3.005 1.00 87.94 100 PHE A C 1
ATOM 765 O O . PHE A 1 100 ? 18.188 -4.850 -2.287 1.00 87.94 100 PHE A O 1
ATOM 772 N N . LEU A 1 101 ? 19.494 -6.344 -3.350 1.00 90.88 101 LEU A N 1
ATOM 773 C CA . LEU A 1 101 ? 18.724 -7.527 -2.972 1.00 90.88 101 LEU A CA 1
ATOM 774 C C . LEU A 1 101 ? 18.680 -7.717 -1.452 1.00 90.88 101 LEU A C 1
ATOM 776 O O . LEU A 1 101 ? 17.601 -7.897 -0.894 1.00 90.88 101 LEU A O 1
ATOM 780 N N . PHE A 1 102 ? 19.826 -7.608 -0.775 1.00 93.00 102 PHE A N 1
ATOM 781 C CA . PHE A 1 102 ? 19.899 -7.655 0.686 1.00 93.00 102 PHE A CA 1
ATOM 782 C C . PHE A 1 102 ? 19.112 -6.515 1.332 1.00 93.00 102 PHE A C 1
ATOM 784 O O . PHE A 1 102 ? 18.391 -6.751 2.298 1.00 93.00 102 PHE A O 1
ATOM 791 N N . GLY A 1 103 ? 19.196 -5.298 0.785 1.00 88.75 103 GLY A N 1
ATOM 792 C CA . GLY A 1 103 ? 18.419 -4.158 1.270 1.00 88.75 103 GLY A CA 1
ATOM 793 C C . GLY A 1 103 ? 16.913 -4.414 1.205 1.00 88.75 103 GLY A C 1
ATOM 794 O O . GLY A 1 103 ? 16.209 -4.218 2.193 1.00 88.75 103 GLY A O 1
ATOM 795 N N . ILE A 1 104 ? 16.415 -4.917 0.073 1.00 88.44 104 ILE A N 1
ATOM 796 C CA . ILE A 1 104 ? 14.997 -5.267 -0.078 1.00 88.44 104 ILE A CA 1
ATOM 797 C C . ILE A 1 104 ? 14.607 -6.431 0.832 1.00 88.44 104 ILE A C 1
ATOM 799 O O . ILE A 1 104 ? 13.572 -6.352 1.492 1.00 88.44 104 ILE A O 1
ATOM 803 N N . ALA A 1 105 ? 15.422 -7.484 0.904 1.00 90.69 105 ALA A N 1
ATOM 804 C CA . ALA A 1 105 ? 15.159 -8.631 1.767 1.00 90.69 105 ALA A CA 1
ATOM 805 C C . ALA A 1 105 ? 15.027 -8.202 3.233 1.00 90.69 105 ALA A C 1
ATOM 807 O O . ALA A 1 105 ? 14.083 -8.603 3.909 1.00 90.69 105 ALA A O 1
ATOM 808 N N . PHE A 1 106 ? 15.914 -7.323 3.701 1.00 91.12 106 PHE A N 1
ATOM 809 C CA . PHE A 1 106 ? 15.871 -6.799 5.061 1.00 91.12 106 PHE A CA 1
ATOM 810 C C . PHE A 1 106 ? 14.611 -5.967 5.320 1.00 91.12 106 PHE A C 1
ATOM 812 O O . PHE A 1 106 ? 13.951 -6.150 6.340 1.00 91.12 106 PHE A O 1
ATOM 819 N N . VAL A 1 107 ? 14.219 -5.104 4.376 1.00 88.06 107 VAL A N 1
ATOM 820 C CA . VAL A 1 107 ? 12.972 -4.327 4.481 1.00 88.06 107 VAL A CA 1
ATOM 821 C C . VAL A 1 107 ? 11.752 -5.248 4.540 1.00 88.06 107 VAL A C 1
ATOM 823 O O . VAL A 1 107 ? 10.859 -5.015 5.352 1.00 88.06 107 VAL A O 1
ATOM 826 N N . ILE A 1 108 ? 11.695 -6.296 3.717 1.00 87.94 108 ILE A N 1
ATOM 827 C CA . ILE A 1 108 ? 10.582 -7.258 3.722 1.00 87.94 108 ILE A CA 1
ATOM 828 C C . ILE A 1 108 ? 10.541 -8.027 5.047 1.00 87.94 108 ILE A C 1
ATOM 830 O O . ILE A 1 108 ? 9.479 -8.116 5.658 1.00 87.94 108 ILE A O 1
ATOM 834 N N . LEU A 1 109 ? 11.685 -8.525 5.523 1.00 89.12 109 LEU A N 1
ATOM 835 C CA . LEU A 1 109 ? 11.776 -9.249 6.794 1.00 89.12 109 LEU A CA 1
ATOM 836 C C . LEU A 1 109 ? 11.387 -8.377 7.991 1.00 89.12 109 LEU A C 1
ATOM 838 O O . LEU A 1 109 ? 10.698 -8.855 8.885 1.00 89.12 109 LEU A O 1
ATOM 842 N N . ALA A 1 110 ? 11.777 -7.102 7.997 1.00 86.50 110 ALA A N 1
ATOM 843 C CA . ALA A 1 110 ? 11.417 -6.172 9.062 1.00 86.50 110 ALA A CA 1
ATOM 844 C C . ALA A 1 110 ? 9.926 -5.791 9.034 1.00 86.50 110 ALA A C 1
ATOM 846 O O . ALA A 1 110 ? 9.304 -5.640 10.082 1.00 86.50 110 ALA A O 1
ATOM 847 N N . THR A 1 111 ? 9.338 -5.635 7.843 1.00 83.88 111 THR A N 1
ATOM 848 C CA . THR A 1 111 ? 7.956 -5.140 7.692 1.00 83.88 111 THR A CA 1
ATOM 849 C C . THR A 1 111 ? 6.893 -6.236 7.675 1.00 83.88 111 THR A C 1
ATOM 851 O O . THR A 1 111 ? 5.743 -5.965 8.013 1.00 83.88 111 THR A O 1
ATOM 854 N N . GLY A 1 112 ? 7.250 -7.474 7.330 1.00 85.75 112 GLY A N 1
ATOM 855 C CA . GLY A 1 112 ? 6.328 -8.612 7.306 1.00 85.75 112 GLY A CA 1
ATOM 856 C C . GLY A 1 112 ? 5.630 -8.857 8.650 1.00 85.75 112 GLY A C 1
ATOM 857 O O . GLY A 1 112 ? 4.399 -8.818 8.692 1.00 85.75 112 GLY A O 1
ATOM 858 N N . PRO A 1 113 ? 6.378 -9.041 9.757 1.00 86.69 113 PRO A N 1
ATOM 859 C CA . PRO A 1 113 ? 5.794 -9.221 11.084 1.00 86.69 113 PRO A CA 1
ATOM 860 C C . PRO A 1 113 ? 4.949 -8.023 11.519 1.00 86.69 113 PRO A C 1
ATOM 862 O O . PRO A 1 113 ? 3.859 -8.208 12.050 1.00 86.69 113 PRO A O 1
ATOM 865 N N . LEU A 1 114 ? 5.405 -6.798 11.236 1.00 84.31 114 LEU A N 1
ATOM 866 C CA . LEU A 1 114 ? 4.648 -5.587 11.556 1.00 84.31 114 LEU A CA 1
ATOM 867 C C . LEU A 1 114 ? 3.261 -5.617 10.914 1.00 84.31 114 LEU A C 1
ATOM 869 O O . LEU A 1 114 ? 2.277 -5.413 11.607 1.00 84.31 114 LEU A O 1
ATOM 873 N N . ASN A 1 115 ? 3.149 -5.948 9.628 1.00 83.38 115 ASN A N 1
ATOM 874 C CA . ASN A 1 115 ? 1.843 -6.003 8.965 1.00 83.38 115 ASN A CA 1
ATOM 875 C C . ASN A 1 115 ? 0.918 -7.092 9.539 1.00 83.38 115 ASN A C 1
ATOM 877 O O . ASN A 1 115 ? -0.296 -6.910 9.541 1.00 83.38 115 ASN A O 1
ATOM 881 N N . ALA A 1 116 ? 1.474 -8.204 10.028 1.00 86.06 116 ALA A N 1
ATOM 882 C CA . ALA A 1 116 ? 0.694 -9.295 10.611 1.00 86.06 116 ALA A CA 1
ATOM 883 C C . ALA A 1 116 ? 0.213 -8.990 12.041 1.00 86.06 116 ALA A C 1
ATOM 885 O O . ALA A 1 116 ? -0.918 -9.317 12.392 1.00 86.06 116 ALA A O 1
ATOM 886 N N . PHE A 1 117 ? 1.056 -8.354 12.860 1.00 88.62 117 PHE A N 1
ATOM 887 C CA . PHE A 1 117 ? 0.783 -8.123 14.283 1.00 88.62 117 PHE A CA 1
ATOM 888 C C . PHE A 1 117 ? 0.245 -6.725 14.600 1.00 88.62 117 PHE A C 1
ATOM 890 O O . PHE A 1 117 ? -0.308 -6.527 15.677 1.00 88.62 117 PHE A O 1
ATOM 897 N N . LEU A 1 118 ? 0.359 -5.753 13.690 1.00 86.56 118 LEU A N 1
ATOM 898 C CA . LEU A 1 118 ? -0.130 -4.392 13.926 1.00 86.56 118 LEU A CA 1
ATOM 899 C C . LEU A 1 118 ? -1.641 -4.340 14.226 1.00 86.56 118 LEU A C 1
ATOM 901 O O . LEU A 1 118 ? -1.999 -3.668 15.193 1.00 86.56 118 LEU A O 1
ATOM 905 N N . PRO A 1 119 ? -2.532 -5.051 13.500 1.00 86.38 119 PRO A N 1
ATOM 906 C CA . PRO A 1 119 ? -3.955 -5.085 13.846 1.00 86.38 119 PRO A CA 1
ATOM 907 C C . PRO A 1 119 ? -4.207 -5.618 15.262 1.00 86.38 119 PRO A C 1
ATOM 909 O O . PRO A 1 119 ? -5.026 -5.063 15.991 1.00 86.38 119 PRO A O 1
ATOM 912 N N . LEU A 1 120 ? -3.456 -6.651 15.663 1.00 87.12 120 LEU A N 1
ATOM 913 C CA . LEU A 1 120 ? -3.546 -7.257 16.990 1.00 87.12 120 LEU A CA 1
ATOM 914 C C . LEU A 1 120 ? -3.077 -6.283 18.078 1.00 87.12 120 LEU A C 1
ATOM 916 O O . LEU A 1 120 ? -3.793 -6.059 19.045 1.00 87.12 120 LEU A O 1
ATOM 920 N N . PHE A 1 121 ? -1.932 -5.625 17.878 1.00 88.81 121 PHE A N 1
ATOM 921 C CA . PHE A 1 121 ? -1.414 -4.600 18.789 1.00 88.81 121 PHE A CA 1
ATOM 922 C C . PHE A 1 121 ? -2.395 -3.431 18.964 1.00 88.81 121 PHE A C 1
ATOM 924 O O . PHE A 1 121 ? -2.631 -2.969 20.081 1.00 88.81 121 PHE A O 1
ATOM 931 N N . MET A 1 122 ? -3.013 -2.969 17.873 1.00 88.12 122 MET A N 1
ATOM 932 C CA . MET A 1 122 ? -4.013 -1.898 17.926 1.00 88.12 122 MET A CA 1
ATOM 933 C C . MET A 1 122 ? -5.249 -2.301 18.733 1.00 88.12 122 MET A C 1
ATOM 935 O O . MET A 1 122 ? -5.832 -1.468 19.427 1.00 88.12 122 MET A O 1
ATOM 939 N N . GLN A 1 123 ? -5.634 -3.572 18.670 1.00 85.50 123 GLN A N 1
ATOM 940 C CA . GLN A 1 123 ? -6.790 -4.082 19.389 1.00 85.50 123 GLN A CA 1
ATOM 941 C C . GLN A 1 123 ? -6.489 -4.374 20.866 1.00 85.50 123 GLN A C 1
ATOM 943 O O . GLN A 1 123 ? -7.238 -3.926 21.730 1.00 85.50 123 GLN A O 1
ATOM 948 N N . GLU A 1 124 ? -5.411 -5.102 21.159 1.00 87.00 124 GLU A N 1
ATOM 949 C CA . GLU A 1 124 ? -5.107 -5.613 22.503 1.00 87.00 124 GLU A CA 1
ATOM 950 C C . GLU A 1 124 ? -4.385 -4.591 23.391 1.00 87.00 124 GLU A C 1
ATOM 952 O O . GLU A 1 124 ? -4.732 -4.442 24.559 1.00 87.00 124 GLU A O 1
ATOM 957 N N . GLU A 1 125 ? -3.415 -3.847 22.851 1.00 87.38 125 GLU A N 1
ATOM 958 C CA . GLU A 1 125 ? -2.567 -2.939 23.643 1.00 87.38 125 GLU A CA 1
ATOM 959 C C . GLU A 1 125 ? -3.040 -1.483 23.596 1.00 87.38 125 GLU A C 1
ATOM 961 O O . GLU A 1 125 ? -2.956 -0.755 24.590 1.00 87.38 125 GLU A O 1
ATOM 966 N N . VAL A 1 126 ? -3.523 -1.027 22.436 1.00 86.56 126 VAL A N 1
ATOM 967 C CA . VAL A 1 126 ? -4.003 0.355 22.257 1.00 86.56 126 VAL A CA 1
ATOM 968 C C . VAL A 1 126 ? -5.483 0.488 22.641 1.00 86.56 126 VAL A C 1
ATOM 970 O O . VAL A 1 126 ? -5.907 1.575 23.042 1.00 86.56 126 VAL A O 1
ATOM 973 N N . GLY A 1 127 ? -6.253 -0.603 22.571 1.00 84.06 127 GLY A N 1
ATOM 974 C CA . GLY A 1 127 ? -7.676 -0.639 22.925 1.00 84.06 127 GLY A CA 1
ATOM 975 C C . GLY A 1 127 ? -8.610 -0.125 21.825 1.00 84.06 127 GLY A C 1
ATOM 976 O O . GLY A 1 127 ? -9.723 0.323 22.104 1.00 84.06 127 GLY A O 1
ATOM 977 N N . ILE A 1 128 ? -8.173 -0.145 20.562 1.00 85.62 128 ILE A N 1
ATOM 978 C CA . ILE A 1 128 ? -9.000 0.257 19.420 1.00 85.62 128 ILE A CA 1
ATOM 979 C C . ILE A 1 128 ? -9.930 -0.906 19.046 1.00 85.62 128 ILE A C 1
ATOM 981 O O . ILE A 1 128 ? -9.487 -2.021 18.788 1.00 85.62 128 ILE A O 1
ATOM 985 N N . GLY A 1 129 ? -11.239 -0.650 18.977 1.00 82.12 129 GLY A N 1
ATOM 986 C CA . GLY A 1 129 ? -12.215 -1.677 18.594 1.00 82.12 129 GLY A CA 1
ATOM 987 C C . GLY A 1 129 ? -11.952 -2.264 17.199 1.00 82.12 129 GLY A C 1
ATOM 988 O O . GLY A 1 129 ? -11.537 -1.550 16.288 1.00 82.12 129 GLY A O 1
ATOM 989 N N . ALA A 1 130 ? -12.256 -3.550 16.999 1.00 75.12 130 ALA A N 1
ATOM 990 C CA . ALA A 1 130 ? -11.950 -4.281 15.760 1.00 75.12 130 ALA A CA 1
ATOM 991 C C . ALA A 1 130 ? -12.476 -3.600 14.477 1.00 75.12 130 ALA A C 1
ATOM 993 O O . ALA A 1 130 ? -11.787 -3.571 13.460 1.00 75.12 130 ALA A O 1
ATOM 994 N N . GLY A 1 131 ? -13.662 -2.980 14.526 1.00 73.50 131 GLY A N 1
ATOM 995 C CA . GLY A 1 131 ? -14.199 -2.214 13.392 1.00 73.50 131 GLY A CA 1
ATOM 996 C C . GLY A 1 131 ? -13.363 -0.977 13.037 1.00 73.50 131 GLY A C 1
ATOM 997 O O . GLY A 1 131 ? -13.206 -0.646 11.866 1.00 73.50 131 GLY A O 1
ATOM 998 N N . ASN A 1 132 ? -12.756 -0.334 14.035 1.00 80.12 132 ASN A N 1
ATOM 999 C CA . ASN A 1 132 ? -11.887 0.823 13.841 1.00 80.12 132 ASN A CA 1
ATOM 1000 C C . ASN A 1 132 ? -10.496 0.429 13.324 1.00 80.12 132 ASN A C 1
ATOM 1002 O O . ASN A 1 132 ? -9.866 1.214 12.623 1.00 80.12 132 ASN A O 1
ATOM 1006 N N . VAL A 1 133 ? -10.030 -0.793 13.595 1.00 82.06 133 VAL A N 1
ATOM 1007 C CA . VAL A 1 133 ? -8.788 -1.321 13.002 1.00 82.06 133 VAL A CA 1
ATOM 1008 C C . VAL A 1 133 ? -8.920 -1.444 11.480 1.00 82.06 133 VAL A C 1
ATOM 1010 O O . VAL A 1 133 ? -7.982 -1.134 10.750 1.00 82.06 133 VAL A O 1
ATOM 1013 N N . ILE A 1 134 ? -10.110 -1.792 10.976 1.00 81.00 134 ILE A N 1
ATOM 1014 C CA . ILE A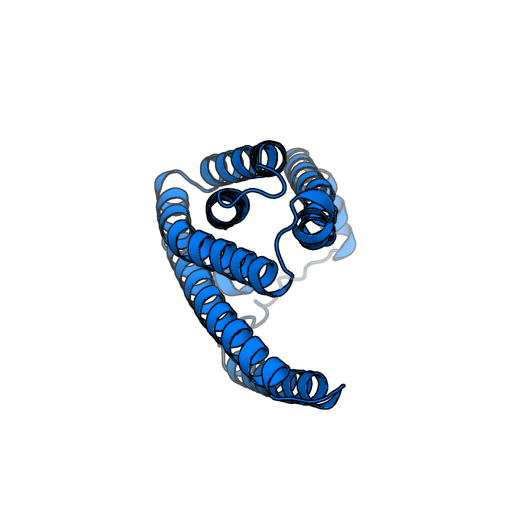 1 134 ? -10.396 -1.801 9.530 1.00 81.00 134 ILE A CA 1
ATOM 1015 C C . ILE A 1 134 ? -10.278 -0.384 8.937 1.00 81.00 134 ILE A C 1
ATOM 1017 O O . ILE A 1 134 ? -9.812 -0.228 7.809 1.00 81.00 134 ILE A O 1
ATOM 1021 N N . LEU A 1 135 ? -10.633 0.664 9.692 1.00 82.50 135 LEU A N 1
ATOM 1022 C CA . LEU A 1 135 ? -10.471 2.053 9.240 1.00 82.50 135 LEU A CA 1
ATOM 1023 C C . LEU A 1 135 ? -8.997 2.438 9.061 1.00 82.50 135 LEU A C 1
ATOM 1025 O O . LEU A 1 135 ? -8.689 3.215 8.160 1.00 82.50 135 LEU A O 1
ATOM 1029 N N . LEU A 1 136 ? -8.075 1.853 9.833 1.00 85.19 136 LEU A N 1
ATOM 1030 C CA . LEU A 1 136 ? -6.636 2.079 9.643 1.00 85.19 136 LEU A CA 1
ATOM 1031 C C . LEU A 1 136 ? -6.182 1.612 8.255 1.00 85.19 136 LEU A C 1
ATOM 1033 O O . LEU A 1 136 ? -5.412 2.302 7.593 1.00 85.19 136 LEU A O 1
ATOM 1037 N N . GLN A 1 137 ? -6.724 0.495 7.757 1.00 82.56 137 GLN A N 1
ATOM 1038 C CA . GLN A 1 137 ? -6.453 0.037 6.392 1.00 82.56 137 GLN A CA 1
ATOM 1039 C C . GLN A 1 137 ? -6.921 1.062 5.348 1.00 82.56 137 GLN A C 1
ATOM 1041 O O . GLN A 1 137 ? -6.251 1.266 4.335 1.00 82.56 137 GLN A O 1
ATOM 1046 N N . MET A 1 138 ? -8.042 1.744 5.602 1.00 82.69 138 MET A N 1
ATOM 1047 C CA . MET A 1 138 ? -8.512 2.839 4.748 1.00 82.69 138 MET A CA 1
ATOM 1048 C C . MET A 1 138 ? -7.560 4.034 4.787 1.00 82.69 138 MET A C 1
ATOM 1050 O O . MET A 1 138 ? -7.315 4.641 3.746 1.00 82.69 138 MET A O 1
ATOM 1054 N N . GLY A 1 139 ? -6.980 4.331 5.952 1.00 85.75 139 GLY A N 1
ATOM 1055 C CA . GLY A 1 139 ? -5.922 5.328 6.099 1.00 85.75 139 GLY A CA 1
ATOM 1056 C C . GLY A 1 139 ? -4.695 5.001 5.247 1.00 85.75 139 GLY A C 1
ATOM 1057 O O . GLY A 1 139 ? -4.255 5.859 4.485 1.00 85.75 139 GLY A O 1
ATOM 1058 N N . VAL A 1 140 ? -4.214 3.752 5.275 1.00 87.19 140 VAL A N 1
ATOM 1059 C CA . VAL A 1 140 ? -3.109 3.287 4.408 1.00 87.19 140 VAL A CA 1
ATOM 1060 C C . VAL A 1 140 ? -3.452 3.450 2.930 1.00 87.19 140 VAL A C 1
ATOM 1062 O O . VAL A 1 140 ? -2.652 3.973 2.157 1.00 87.19 140 VAL A O 1
ATOM 1065 N N . LEU A 1 141 ? -4.649 3.037 2.511 1.00 83.75 141 LEU A N 1
ATOM 1066 C CA . LEU A 1 141 ? -5.070 3.177 1.116 1.00 83.75 141 LEU A CA 1
ATOM 1067 C C . LEU A 1 141 ? -5.115 4.647 0.693 1.00 83.75 141 LEU A C 1
ATOM 1069 O O . LEU A 1 141 ? -4.590 4.994 -0.364 1.00 83.75 141 LEU A O 1
ATOM 1073 N N . PHE A 1 142 ? -5.677 5.518 1.527 1.00 85.81 142 PHE A N 1
ATOM 1074 C CA . PHE A 1 142 ? -5.730 6.950 1.256 1.00 85.81 142 PHE A CA 1
ATOM 1075 C C . PHE A 1 142 ? -4.331 7.579 1.191 1.00 85.81 142 PHE A C 1
ATOM 1077 O O . PHE A 1 142 ? -4.038 8.314 0.248 1.00 85.81 142 PHE A O 1
ATOM 1084 N N . GLY A 1 143 ? -3.448 7.233 2.133 1.00 86.25 143 GLY A N 1
ATOM 1085 C CA . GLY A 1 143 ? -2.033 7.608 2.113 1.00 86.25 143 GLY A CA 1
ATOM 1086 C C . GLY A 1 143 ? -1.366 7.216 0.801 1.00 86.25 143 GLY A C 1
ATOM 1087 O O . GLY A 1 143 ? -0.838 8.074 0.095 1.00 86.25 143 GLY A O 1
ATOM 1088 N N . SER A 1 144 ? -1.542 5.956 0.391 1.00 84.88 144 SER A N 1
ATOM 1089 C CA . SER A 1 144 ? -0.969 5.425 -0.849 1.00 84.88 144 SER A CA 1
ATOM 1090 C C . SER A 1 144 ? -1.499 6.124 -2.096 1.00 84.88 144 SER A C 1
ATOM 1092 O O . SER A 1 144 ? -0.769 6.326 -3.065 1.00 84.88 144 SER A O 1
ATOM 1094 N N . LEU A 1 145 ? -2.765 6.546 -2.078 1.00 84.19 145 LEU A N 1
ATOM 1095 C CA . LEU A 1 145 ? -3.371 7.282 -3.177 1.00 84.19 145 LEU A CA 1
ATOM 1096 C C . LEU A 1 145 ? -2.700 8.649 -3.339 1.00 84.19 145 LEU A C 1
ATOM 1098 O O . LEU A 1 145 ? -2.263 8.995 -4.437 1.00 84.19 145 LEU A O 1
ATOM 1102 N N . VAL A 1 146 ? -2.571 9.398 -2.242 1.00 85.31 146 VAL A N 1
ATOM 1103 C CA . VAL A 1 146 ? -1.931 10.721 -2.225 1.00 85.31 146 VAL A CA 1
ATOM 1104 C C . VAL A 1 146 ? -0.439 10.604 -2.549 1.00 85.31 146 VAL A C 1
ATOM 1106 O O . VAL A 1 146 ? 0.092 11.377 -3.353 1.00 85.31 146 VAL A O 1
ATOM 1109 N N . SER A 1 147 ? 0.235 9.609 -1.972 1.00 84.50 147 SER A N 1
ATOM 1110 C CA . SER A 1 147 ? 1.667 9.388 -2.138 1.00 84.50 147 SER A CA 1
ATOM 1111 C C . SER A 1 147 ? 2.011 8.906 -3.551 1.00 84.50 147 SER A C 1
ATOM 1113 O O . SER A 1 147 ? 3.032 9.323 -4.095 1.00 84.50 147 SER A O 1
ATOM 1115 N N . SER A 1 148 ? 1.150 8.118 -4.210 1.00 80.94 148 SER A N 1
ATOM 1116 C CA . SER A 1 148 ? 1.404 7.571 -5.554 1.00 80.94 148 SER A CA 1
ATOM 1117 C C . SER A 1 148 ? 1.713 8.648 -6.599 1.00 80.94 148 SER A C 1
ATOM 1119 O O . SER A 1 148 ? 2.634 8.487 -7.405 1.00 80.94 148 SER A O 1
ATOM 1121 N N . TYR A 1 149 ? 1.002 9.778 -6.552 1.00 80.81 149 TYR A N 1
ATOM 1122 C CA . TYR A 1 149 ? 1.242 10.906 -7.448 1.00 80.81 149 TYR A CA 1
ATOM 1123 C C . TYR A 1 149 ? 2.581 11.593 -7.147 1.00 80.81 149 TYR A C 1
ATOM 1125 O O . TYR A 1 149 ? 3.366 11.858 -8.064 1.00 80.81 149 TYR A O 1
ATOM 1133 N N . LEU A 1 150 ? 2.872 11.824 -5.861 1.00 81.94 150 LEU A N 1
ATOM 1134 C CA . LEU A 1 150 ? 4.127 12.427 -5.403 1.00 81.94 150 LEU A CA 1
ATOM 1135 C C . LEU A 1 150 ? 5.334 11.565 -5.792 1.00 81.94 150 LEU A C 1
ATOM 1137 O O . LEU A 1 150 ? 6.330 12.084 -6.298 1.00 81.94 150 LEU A O 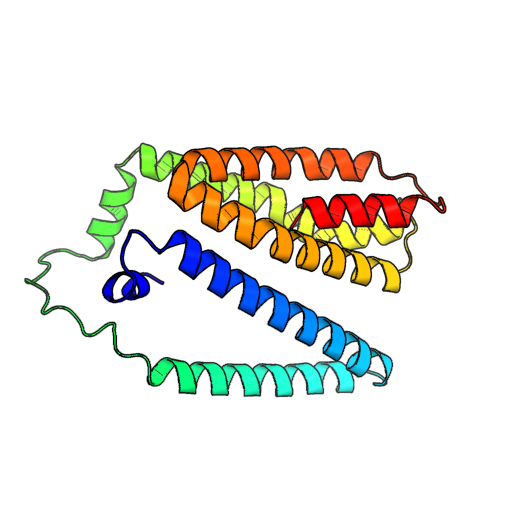1
ATOM 1141 N N . TRP A 1 151 ? 5.225 10.247 -5.620 1.00 81.00 151 TRP A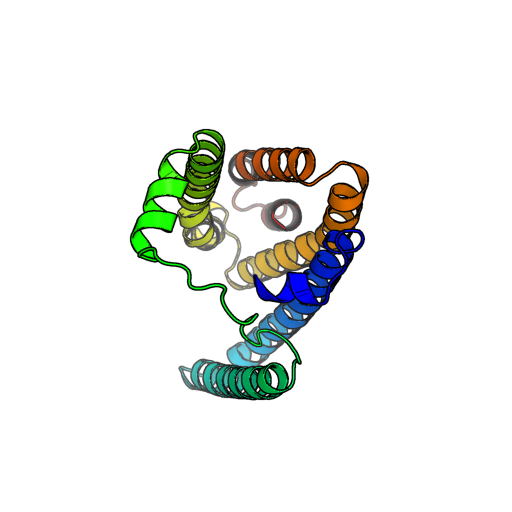 N 1
ATOM 1142 C CA . TRP A 1 151 ? 6.275 9.293 -5.959 1.00 81.00 151 TRP A CA 1
ATOM 1143 C C . TRP A 1 151 ? 6.495 9.168 -7.461 1.00 81.00 151 TRP A C 1
ATOM 1145 O O . TRP A 1 151 ? 7.647 9.147 -7.896 1.00 81.00 151 TRP A O 1
ATOM 1155 N N . GLY A 1 152 ? 5.423 9.157 -8.259 1.00 78.19 152 GLY A N 1
ATOM 1156 C CA . GLY A 1 152 ? 5.519 9.165 -9.719 1.00 78.19 152 GLY A CA 1
ATOM 1157 C C . GLY A 1 152 ? 6.270 10.390 -10.237 1.00 78.19 152 GLY A C 1
ATOM 1158 O O . GLY A 1 152 ? 7.224 10.257 -10.999 1.00 78.19 152 GLY A O 1
ATOM 1159 N N . TRP A 1 153 ? 5.892 11.580 -9.763 1.00 81.62 153 TRP A N 1
ATOM 1160 C CA . TRP A 1 153 ? 6.561 12.828 -10.132 1.00 81.62 153 TRP A CA 1
ATOM 1161 C C . TRP A 1 153 ? 8.017 12.889 -9.648 1.00 81.62 153 TRP A C 1
ATOM 1163 O O . TRP A 1 153 ? 8.910 13.252 -10.415 1.00 81.62 153 TRP A O 1
ATOM 1173 N N . SER A 1 154 ? 8.268 12.515 -8.390 1.00 83.00 154 SER A N 1
ATOM 1174 C CA . SER A 1 154 ? 9.606 12.568 -7.792 1.00 83.00 154 SER A CA 1
ATOM 1175 C C . SER A 1 154 ? 10.567 11.597 -8.478 1.00 83.00 154 SER A C 1
ATOM 1177 O O . SER A 1 154 ? 11.687 11.976 -8.820 1.00 83.00 154 SER A O 1
ATOM 1179 N N . SER A 1 155 ? 10.108 10.376 -8.778 1.00 80.00 155 SER A N 1
ATOM 1180 C CA . SER A 1 155 ? 10.910 9.379 -9.492 1.00 80.00 155 SER A CA 1
ATOM 1181 C C . SER A 1 155 ? 11.259 9.820 -10.914 1.00 80.00 155 SER A C 1
ATOM 1183 O O . SER A 1 155 ? 12.357 9.515 -11.377 1.00 80.00 155 SER A O 1
ATOM 1185 N N . ASP A 1 156 ? 10.360 10.529 -11.603 1.00 79.62 156 ASP A N 1
ATOM 1186 C CA . ASP A 1 156 ? 10.621 11.028 -12.957 1.00 79.62 156 ASP A CA 1
ATOM 1187 C C . ASP A 1 156 ? 11.590 12.225 -12.963 1.00 79.62 156 ASP A C 1
ATOM 1189 O O . ASP A 1 156 ? 12.351 12.387 -13.916 1.00 79.62 156 ASP A O 1
ATOM 1193 N N . ARG A 1 157 ? 11.590 13.064 -11.914 1.00 82.19 157 ARG A N 1
ATOM 1194 C CA . ARG A 1 157 ? 12.406 14.293 -11.854 1.00 82.19 157 ARG A CA 1
ATOM 1195 C C . ARG A 1 157 ? 13.765 14.117 -11.177 1.00 82.19 157 ARG A C 1
ATOM 1197 O O . ARG A 1 157 ? 14.745 14.694 -11.639 1.00 82.19 157 ARG A O 1
ATOM 1204 N N . TYR A 1 158 ? 13.824 13.359 -10.087 1.00 81.00 158 TYR A N 1
ATOM 1205 C CA . TYR A 1 158 ? 15.024 13.185 -9.255 1.00 81.00 158 TYR A CA 1
ATOM 1206 C C . TYR A 1 158 ? 15.637 11.782 -9.370 1.00 81.00 158 TYR A C 1
ATOM 1208 O O . TYR A 1 158 ? 16.685 11.508 -8.783 1.00 81.00 158 TYR A O 1
ATOM 1216 N N . GLY A 1 159 ? 15.001 10.893 -10.136 1.00 80.81 159 GLY A N 1
ATOM 1217 C CA . GLY A 1 159 ? 15.377 9.490 -10.247 1.00 80.81 159 GLY A CA 1
ATOM 1218 C C . GLY A 1 159 ? 14.819 8.633 -9.108 1.00 80.81 159 GLY A C 1
ATOM 1219 O O . GLY A 1 159 ? 14.369 9.115 -8.070 1.00 80.81 159 GLY A O 1
ATOM 1220 N N . SER A 1 160 ? 14.863 7.315 -9.294 1.00 77.94 160 SER A N 1
ATOM 1221 C CA . SER A 1 160 ? 14.262 6.347 -8.366 1.00 77.94 160 SER A CA 1
ATOM 1222 C C . SER A 1 160 ? 15.039 6.167 -7.055 1.00 77.94 160 SER A C 1
ATOM 1224 O O . SER A 1 160 ? 14.461 5.761 -6.048 1.00 77.94 160 SER A O 1
ATOM 1226 N N . LYS A 1 161 ? 16.344 6.473 -7.032 1.00 82.44 161 LYS A N 1
ATOM 1227 C CA . LYS A 1 161 ? 17.213 6.216 -5.870 1.00 82.44 161 LYS A CA 1
ATOM 1228 C C . LYS A 1 161 ? 16.892 7.109 -4.656 1.00 82.44 161 LYS A C 1
ATOM 1230 O O . LYS A 1 161 ? 16.714 6.543 -3.576 1.00 82.44 161 LYS A O 1
ATOM 1235 N N . PRO A 1 162 ? 16.771 8.449 -4.777 1.00 83.38 162 PRO A N 1
ATOM 1236 C CA . PRO A 1 162 ? 16.370 9.297 -3.650 1.00 83.38 162 PRO A CA 1
ATOM 1237 C C . PRO A 1 162 ? 14.969 8.959 -3.133 1.00 83.38 162 PRO A C 1
ATOM 1239 O O . PRO A 1 162 ? 14.763 8.892 -1.923 1.00 83.38 162 PRO A O 1
ATOM 1242 N N . ALA A 1 163 ? 14.034 8.674 -4.047 1.00 82.88 163 ALA A N 1
ATOM 1243 C CA . ALA A 1 163 ? 12.677 8.277 -3.691 1.00 82.88 163 ALA A CA 1
ATOM 1244 C C . ALA A 1 163 ? 12.670 7.003 -2.835 1.00 82.88 163 ALA A C 1
ATOM 1246 O O . ALA A 1 163 ? 12.089 6.983 -1.755 1.00 82.88 163 ALA A O 1
ATOM 1247 N N . MET A 1 164 ? 13.416 5.978 -3.259 1.00 83.44 164 MET A N 1
ATOM 1248 C CA . MET A 1 164 ? 13.542 4.728 -2.514 1.00 83.44 164 MET A CA 1
ATOM 1249 C C . MET A 1 164 ? 14.143 4.934 -1.116 1.00 83.44 164 MET A C 1
ATOM 1251 O O . MET A 1 164 ? 13.640 4.369 -0.148 1.00 83.44 164 MET A O 1
ATOM 1255 N N . MET A 1 165 ? 15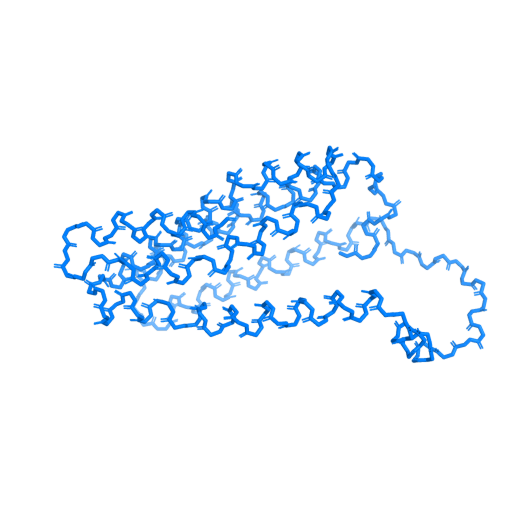.196 5.750 -0.987 1.00 86.12 165 MET A N 1
ATOM 1256 C CA . MET A 1 165 ? 15.817 6.022 0.317 1.00 86.12 165 MET A CA 1
ATOM 1257 C C . MET A 1 165 ? 14.862 6.745 1.271 1.00 86.12 165 MET A C 1
ATOM 1259 O O . MET A 1 165 ? 14.804 6.392 2.448 1.00 86.12 165 MET A O 1
ATOM 1263 N N . PHE A 1 166 ? 14.078 7.701 0.769 1.00 87.56 166 PHE A N 1
ATOM 1264 C CA . PHE A 1 166 ? 13.063 8.382 1.571 1.00 87.56 166 PHE A CA 1
ATOM 1265 C C . PHE A 1 166 ? 11.973 7.414 2.047 1.00 87.56 166 PHE A C 1
ATOM 1267 O O . PHE A 1 166 ? 11.605 7.429 3.221 1.00 87.56 166 PHE A O 1
ATOM 1274 N N . SER A 1 167 ? 11.496 6.519 1.176 1.00 84.44 167 SER A N 1
ATOM 1275 C CA . SER A 1 167 ? 10.506 5.506 1.561 1.00 84.44 167 SER A CA 1
ATOM 1276 C C . SER A 1 167 ? 11.039 4.553 2.635 1.00 84.44 167 SER A C 1
ATOM 1278 O O . SER A 1 167 ? 10.311 4.199 3.559 1.00 84.44 167 SER A O 1
ATOM 1280 N N . VAL A 1 168 ? 12.310 4.143 2.544 1.00 86.75 168 VAL A N 1
ATOM 1281 C CA . VAL A 1 168 ? 12.946 3.289 3.561 1.00 86.75 168 VAL A CA 1
ATOM 1282 C C . VAL A 1 168 ? 13.065 4.025 4.894 1.00 86.75 168 VAL A C 1
ATOM 1284 O O . VAL A 1 168 ? 12.722 3.450 5.923 1.00 86.75 168 VAL A O 1
ATOM 1287 N N . PHE A 1 169 ? 13.488 5.291 4.883 1.00 89.00 169 PHE A N 1
ATOM 1288 C CA . PHE A 1 169 ? 13.576 6.112 6.093 1.00 89.00 169 PHE A CA 1
ATOM 1289 C C . PHE A 1 169 ? 12.232 6.174 6.829 1.00 89.00 169 PHE A C 1
ATOM 1291 O O . PHE A 1 169 ? 12.154 5.876 8.020 1.00 89.00 169 PHE A O 1
ATOM 1298 N N . TRP A 1 170 ? 11.158 6.474 6.101 1.00 86.75 170 TRP A N 1
ATOM 1299 C CA . TRP A 1 170 ? 9.822 6.573 6.678 1.00 86.75 170 TRP A CA 1
ATOM 1300 C C . TRP A 1 170 ? 9.296 5.225 7.187 1.00 86.75 170 TRP A C 1
ATOM 1302 O O . TRP A 1 170 ? 8.725 5.147 8.272 1.00 86.75 170 TRP A O 1
ATOM 1312 N N . ARG A 1 171 ? 9.582 4.133 6.466 1.00 84.75 171 ARG A N 1
ATOM 1313 C CA . ARG A 1 171 ? 9.247 2.768 6.905 1.00 84.75 171 ARG A CA 1
ATOM 1314 C C . ARG A 1 171 ? 9.916 2.366 8.216 1.00 84.75 171 ARG A C 1
ATOM 1316 O O . ARG A 1 171 ? 9.302 1.645 8.993 1.00 84.75 171 ARG A O 1
ATOM 1323 N N . VAL A 1 172 ? 11.145 2.812 8.465 1.00 86.94 172 VAL A N 1
ATOM 1324 C CA . VAL A 1 172 ? 11.852 2.553 9.733 1.00 86.94 172 VAL A CA 1
ATOM 1325 C C . VAL A 1 172 ? 11.279 3.394 10.875 1.00 86.94 172 VAL A C 1
ATOM 1327 O O . VAL A 1 172 ? 11.292 2.960 12.023 1.00 86.94 172 VAL A O 1
ATOM 1330 N N . LEU A 1 173 ? 10.749 4.577 10.570 1.00 88.19 173 LEU A N 1
ATOM 1331 C CA . LEU A 1 173 ? 10.207 5.497 11.568 1.00 88.19 173 LEU A CA 1
ATOM 1332 C C . LEU A 1 173 ? 8.774 5.127 12.002 1.00 88.19 173 LEU A C 1
ATOM 1334 O O . LEU A 1 173 ? 8.371 5.417 13.125 1.00 88.19 173 LEU A O 1
ATOM 1338 N N . LEU A 1 174 ? 8.021 4.428 11.148 1.00 86.56 174 LEU A N 1
ATOM 1339 C CA . LEU A 1 174 ? 6.634 4.010 11.397 1.00 86.56 174 LEU A CA 1
ATOM 1340 C C . LEU A 1 174 ? 6.402 3.225 12.703 1.00 86.56 174 LEU A C 1
ATOM 1342 O O . LEU A 1 174 ? 5.496 3.596 13.448 1.00 86.56 174 LEU A O 1
ATOM 1346 N N . PRO A 1 175 ? 7.179 2.175 13.037 1.00 85.69 175 PRO A N 1
ATOM 1347 C CA . PRO A 1 175 ? 7.001 1.448 14.296 1.00 85.69 175 PRO A CA 1
ATOM 1348 C C . PRO A 1 175 ? 7.201 2.342 15.518 1.00 85.69 175 PRO A C 1
ATOM 1350 O O . PRO A 1 175 ? 6.494 2.202 16.513 1.00 85.69 175 PRO A O 1
ATOM 1353 N N . VAL A 1 176 ? 8.136 3.293 15.421 1.00 87.88 176 VAL A N 1
ATOM 1354 C CA . VAL A 1 176 ? 8.398 4.272 16.478 1.00 87.88 176 VAL A CA 1
ATOM 1355 C C . VAL A 1 176 ? 7.186 5.183 16.651 1.00 87.88 176 VAL A C 1
ATOM 1357 O O . VAL A 1 176 ? 6.741 5.365 17.778 1.00 87.88 176 VAL A O 1
ATOM 1360 N N . ILE A 1 177 ? 6.595 5.681 15.557 1.00 87.19 177 ILE A N 1
ATOM 1361 C CA . ILE A 1 177 ? 5.342 6.454 15.610 1.00 87.19 177 ILE A CA 1
ATOM 1362 C C . ILE A 1 177 ? 4.252 5.636 16.311 1.00 87.19 177 ILE A C 1
ATOM 1364 O O . ILE A 1 177 ? 3.653 6.116 17.268 1.00 87.19 177 ILE A O 1
ATOM 1368 N N . TYR A 1 178 ? 4.029 4.385 15.900 1.00 85.38 178 TYR A N 1
ATOM 1369 C CA . TYR A 1 178 ? 2.990 3.547 16.502 1.00 85.38 178 TYR A CA 1
ATOM 1370 C C . TYR A 1 178 ? 3.209 3.283 17.999 1.00 85.38 178 TYR A C 1
ATOM 1372 O O . TYR A 1 178 ? 2.232 3.209 18.744 1.00 85.38 178 TYR A O 1
ATOM 1380 N N . MET A 1 179 ? 4.457 3.212 18.465 1.00 84.94 179 MET A N 1
ATOM 1381 C CA . MET A 1 179 ? 4.777 3.032 19.885 1.00 84.94 179 MET A CA 1
ATOM 1382 C C . MET A 1 179 ? 4.344 4.222 20.758 1.00 84.94 179 MET A C 1
ATOM 1384 O O . MET A 1 179 ? 4.020 4.031 21.928 1.00 84.94 179 MET A O 1
ATOM 1388 N N . PHE A 1 180 ? 4.285 5.432 20.193 1.00 88.00 180 PHE A N 1
ATOM 1389 C CA . PHE A 1 180 ? 3.814 6.639 20.883 1.00 88.00 180 PHE A CA 1
ATOM 1390 C C . PHE A 1 180 ? 2.293 6.830 20.829 1.00 88.00 180 PHE A C 1
ATOM 1392 O O . PHE A 1 180 ? 1.787 7.839 21.323 1.00 88.00 180 PHE A O 1
ATOM 1399 N N . THR A 1 181 ? 1.550 5.874 20.263 1.00 86.81 181 THR A N 1
ATOM 1400 C CA . THR A 1 181 ? 0.086 5.950 20.229 1.00 86.81 181 THR A CA 1
ATOM 1401 C C . THR A 1 181 ? -0.460 5.935 21.663 1.00 86.81 181 THR A C 1
ATOM 1403 O O . THR A 1 181 ? -0.170 4.997 22.413 1.00 86.81 181 THR A O 1
ATOM 1406 N N . PRO A 1 182 ? -1.263 6.940 22.070 1.00 83.31 182 PRO A N 1
ATOM 1407 C CA . PRO A 1 182 ? -1.914 6.935 23.375 1.00 83.31 182 PRO A CA 1
ATOM 1408 C C . PRO A 1 182 ? -2.741 5.658 23.539 1.00 83.31 182 PRO A C 1
ATOM 1410 O O . PRO A 1 182 ? -3.434 5.263 22.602 1.00 83.31 182 PRO A O 1
ATOM 1413 N N . ARG A 1 183 ? -2.691 5.011 24.705 1.00 86.88 183 ARG A N 1
ATOM 1414 C CA . ARG A 1 183 ? -3.447 3.776 24.972 1.00 86.88 183 ARG A CA 1
ATOM 1415 C C . ARG A 1 183 ? -4.775 4.104 25.644 1.00 86.88 183 ARG A C 1
ATOM 1417 O O . ARG A 1 183 ? -4.798 4.939 26.545 1.00 86.88 183 ARG A O 1
ATOM 1424 N N . ASN A 1 184 ? -5.857 3.443 25.232 1.00 80.19 184 ASN A N 1
ATOM 1425 C CA . ASN A 1 184 ? -7.198 3.581 25.815 1.00 80.19 184 ASN A CA 1
ATOM 1426 C C . ASN A 1 184 ? -7.694 5.038 25.919 1.00 80.19 184 ASN A C 1
ATOM 1428 O O . ASN A 1 184 ? -8.391 5.401 26.865 1.00 80.19 184 ASN A O 1
ATOM 1432 N N . ALA A 1 185 ? -7.326 5.889 24.958 1.00 84.38 185 ALA A N 1
ATOM 1433 C CA . ALA A 1 185 ? -7.685 7.302 24.943 1.00 84.38 185 ALA A CA 1
ATOM 1434 C C . ALA A 1 185 ? -8.534 7.637 23.710 1.00 84.38 185 ALA A C 1
ATOM 1436 O O . ALA A 1 185 ? -8.408 7.022 22.654 1.00 84.38 185 ALA A O 1
ATOM 1437 N N . ALA A 1 186 ? -9.345 8.695 23.787 1.00 80.81 186 ALA A N 1
ATOM 1438 C CA . ALA A 1 186 ? -10.089 9.183 22.618 1.00 80.81 186 ALA A CA 1
ATOM 1439 C C . ALA A 1 186 ? -9.159 9.579 21.446 1.00 80.81 186 ALA A C 1
ATOM 1441 O O . ALA A 1 186 ? -9.546 9.498 20.283 1.00 80.81 186 ALA A O 1
ATOM 1442 N N . MET A 1 187 ? -7.909 9.954 21.755 1.00 84.56 187 MET A N 1
ATOM 1443 C CA . MET A 1 187 ? -6.877 10.317 20.775 1.00 84.56 187 MET A CA 1
ATOM 1444 C C . MET A 1 187 ? -6.161 9.116 20.136 1.00 84.56 187 MET A C 1
ATOM 1446 O O . MET A 1 187 ? -5.407 9.309 19.183 1.00 84.56 187 MET A O 1
ATOM 1450 N N . SER A 1 188 ? -6.406 7.886 20.600 1.00 85.50 188 SER A N 1
ATOM 1451 C CA . SER A 1 188 ? -5.779 6.676 20.053 1.00 85.50 188 SER A CA 1
ATOM 1452 C C . SER A 1 188 ? -6.131 6.466 18.579 1.00 85.50 188 SER A C 1
ATOM 1454 O O . SER A 1 188 ? -5.250 6.217 17.758 1.00 85.50 188 SER A O 1
ATOM 1456 N N . LEU A 1 189 ? -7.410 6.628 18.222 1.00 83.88 189 LEU A N 1
ATOM 1457 C CA . LEU A 1 189 ? -7.891 6.414 16.856 1.00 83.88 189 LEU A CA 1
ATOM 1458 C C . LEU A 1 189 ? -7.385 7.483 15.867 1.00 83.88 189 LEU A C 1
ATOM 1460 O O . LEU A 1 189 ? -6.829 7.092 14.841 1.00 83.88 189 LEU A O 1
ATOM 1464 N N . PRO A 1 190 ? -7.502 8.803 16.134 1.00 87.56 190 PRO A N 1
ATOM 1465 C CA . PRO A 1 190 ? -6.951 9.825 15.240 1.00 87.56 190 PRO A CA 1
ATOM 1466 C C . PRO A 1 190 ? -5.438 9.694 15.028 1.00 87.56 190 PRO A C 1
ATOM 1468 O O . PRO A 1 190 ? -4.957 9.873 13.910 1.00 87.56 190 PRO A O 1
ATOM 1471 N N . TYR A 1 191 ? -4.689 9.346 16.079 1.00 88.88 191 TYR A N 1
ATOM 1472 C CA . TYR A 1 191 ? -3.239 9.178 15.992 1.00 88.88 191 TYR A CA 1
ATOM 1473 C C . TYR A 1 191 ? -2.858 7.953 15.151 1.00 88.88 191 TYR A C 1
ATOM 1475 O O . TYR A 1 191 ? -2.039 8.058 14.237 1.00 88.88 191 TYR A O 1
ATOM 1483 N N . ALA A 1 192 ? -3.500 6.807 15.400 1.00 86.81 192 ALA A N 1
ATOM 1484 C CA . ALA A 1 192 ? -3.295 5.600 14.605 1.00 86.81 192 ALA A CA 1
ATOM 1485 C C . ALA A 1 192 ? -3.702 5.811 13.136 1.00 86.81 192 ALA A C 1
ATOM 1487 O O . ALA A 1 192 ? -2.998 5.359 12.234 1.00 86.81 192 ALA A O 1
ATOM 1488 N N . MET A 1 193 ? -4.780 6.560 12.879 1.00 87.25 193 MET A N 1
ATOM 1489 C CA . MET A 1 193 ? -5.191 6.944 11.525 1.00 87.25 193 MET A CA 1
ATOM 1490 C C . MET A 1 193 ? -4.121 7.787 10.827 1.00 87.25 193 MET A C 1
ATOM 1492 O O . MET A 1 193 ? -3.744 7.481 9.698 1.00 87.25 193 MET A O 1
ATOM 1496 N N . PHE A 1 194 ? -3.573 8.800 11.497 1.00 88.75 194 PHE A N 1
ATOM 1497 C CA . PHE A 1 194 ? -2.492 9.612 10.938 1.00 88.75 194 PHE A CA 1
ATOM 1498 C C . PHE A 1 194 ? -1.245 8.772 10.616 1.00 88.75 194 PHE A C 1
ATOM 1500 O O . PHE A 1 194 ? -0.700 8.868 9.516 1.00 88.75 194 PHE A O 1
ATOM 1507 N N . ALA A 1 195 ? -0.840 7.886 11.530 1.00 88.75 195 ALA A N 1
ATOM 1508 C CA . ALA A 1 195 ? 0.269 6.958 11.314 1.00 88.75 195 ALA A CA 1
ATOM 1509 C C . ALA A 1 195 ? 0.008 5.990 10.141 1.00 88.75 195 ALA A C 1
ATOM 1511 O O . ALA A 1 195 ? 0.907 5.722 9.343 1.00 88.75 195 ALA A O 1
ATOM 1512 N N . SER A 1 196 ? -1.233 5.525 9.977 1.00 86.69 196 SER A N 1
ATOM 1513 C CA . SER A 1 196 ? -1.627 4.663 8.859 1.00 86.69 196 SER A CA 1
ATOM 1514 C C . SER A 1 196 ? -1.613 5.392 7.510 1.00 86.69 196 SER A C 1
ATOM 1516 O O . SER A 1 196 ? -1.176 4.828 6.514 1.00 86.69 196 SER A O 1
ATOM 1518 N N . MET A 1 197 ? -1.979 6.676 7.461 1.00 87.75 197 MET A N 1
ATOM 1519 C CA . MET A 1 197 ? -1.853 7.491 6.242 1.00 87.75 197 MET A CA 1
ATOM 1520 C C . MET A 1 197 ? -0.395 7.701 5.841 1.00 87.75 197 MET A C 1
ATOM 1522 O O . MET A 1 197 ? -0.064 7.725 4.666 1.00 87.75 197 MET A O 1
ATOM 1526 N N . ILE A 1 198 ? 0.480 7.823 6.829 1.00 87.06 198 ILE A N 1
ATOM 1527 C CA . ILE A 1 198 ? 1.933 7.909 6.672 1.00 87.06 198 ILE A CA 1
ATOM 1528 C C . ILE A 1 198 ? 2.523 6.599 6.127 1.00 87.06 198 ILE A C 1
ATOM 1530 O O . ILE A 1 198 ? 3.546 6.627 5.445 1.00 87.06 198 ILE A O 1
ATOM 1534 N N . GLN A 1 199 ? 1.898 5.459 6.424 1.00 85.69 199 GLN A N 1
ATOM 1535 C CA . GLN A 1 199 ? 2.333 4.143 5.960 1.00 85.69 199 GLN A CA 1
ATOM 1536 C C . GLN A 1 199 ? 2.070 3.899 4.467 1.00 85.69 199 GLN A C 1
ATOM 1538 O O . GLN A 1 199 ? 2.807 3.118 3.856 1.00 85.69 199 GLN A O 1
ATOM 1543 N N . GLY A 1 200 ? 1.036 4.530 3.904 1.00 78.94 200 GLY A N 1
ATOM 1544 C CA . GLY A 1 200 ? 0.671 4.432 2.487 1.00 78.94 200 GLY A CA 1
ATOM 1545 C C . GLY A 1 200 ? 1.475 5.362 1.591 1.00 78.94 200 GLY A C 1
ATOM 1546 O O . GLY A 1 200 ? 1.947 4.900 0.529 1.00 78.94 200 GLY A O 1
#

Sequence (200 aa):
MPWRQEYIPNNIRGKYSAKDSMITTIAGFGAVMLSGVVIGRAVGITGYLSLFLIGGSFGLLGVWFYSHIPGGAPRAREKAEGSIWAGMLDSLKDRNFLRFLFGIAFVILATGPLNAFLPLFMQEEVGIGAGNVILLQMGVLFGSLVSSYLWGWSSDRYGSKPAMMFSVFWRVLLPVIYMFTPRNAAMSLPYAMFASMIQG